Protein AF-A0A6P0I5Q9-F1 (afdb_monomer_lite)

Structure (mmCIF, N/CA/C/O backbone):
data_AF-A0A6P0I5Q9-F1
#
_entry.id   AF-A0A6P0I5Q9-F1
#
loop_
_atom_site.group_PDB
_atom_site.id
_atom_site.type_symbol
_atom_site.label_atom_id
_atom_site.label_alt_id
_atom_site.label_comp_id
_atom_site.label_asym_id
_atom_site.label_entity_id
_atom_site.label_seq_id
_atom_site.pdbx_PDB_ins_code
_atom_site.Cartn_x
_atom_site.Cartn_y
_atom_site.Cartn_z
_atom_site.occupancy
_atom_site.B_iso_or_equiv
_atom_site.auth_seq_id
_atom_site.auth_comp_id
_atom_site.auth_asym_id
_atom_site.auth_atom_id
_atom_site.pdbx_PDB_model_num
ATOM 1 N N . MET A 1 1 ? -20.310 15.444 6.361 1.00 86.88 1 MET A N 1
ATOM 2 C CA . MET A 1 1 ? -19.987 14.069 6.791 1.00 86.88 1 MET A CA 1
ATOM 3 C C . MET A 1 1 ? -21.188 13.482 7.499 1.00 86.88 1 MET A C 1
ATOM 5 O O . MET A 1 1 ? -21.820 14.196 8.273 1.00 86.88 1 MET A O 1
ATOM 9 N N . LYS A 1 2 ? -21.511 12.220 7.222 1.00 91.88 2 LYS A N 1
ATOM 10 C CA . LYS A 1 2 ? -22.647 11.525 7.834 1.00 91.88 2 LYS A CA 1
ATOM 11 C C . LYS A 1 2 ? -22.319 11.069 9.274 1.00 91.88 2 LYS A C 1
ATOM 13 O O . LYS A 1 2 ? -21.162 10.818 9.618 1.00 91.88 2 LYS A O 1
ATOM 18 N N . CYS A 1 3 ? -23.322 11.059 10.147 1.00 93.00 3 CYS A N 1
ATOM 19 C CA . CYS A 1 3 ? -23.204 10.568 11.520 1.00 93.00 3 CYS A CA 1
ATOM 20 C C . CYS A 1 3 ? -23.249 9.038 11.546 1.00 93.00 3 CYS A C 1
ATOM 22 O O . CYS A 1 3 ? -24.114 8.449 10.909 1.00 93.00 3 CYS A O 1
ATOM 24 N N . VAL A 1 4 ? -22.362 8.398 12.312 1.00 92.81 4 VAL A N 1
ATOM 25 C CA . VAL A 1 4 ? -22.334 6.929 12.448 1.00 92.81 4 VAL A CA 1
ATOM 26 C C . VAL A 1 4 ? -23.575 6.370 13.156 1.00 92.81 4 VAL A C 1
ATOM 28 O O . VAL A 1 4 ? -23.942 5.228 12.920 1.00 92.81 4 VAL A O 1
ATOM 31 N N . ARG A 1 5 ? -24.243 7.173 13.998 1.00 91.44 5 ARG A N 1
ATOM 32 C CA . ARG A 1 5 ? -25.379 6.725 14.817 1.00 91.44 5 ARG A CA 1
ATOM 33 C C . ARG A 1 5 ? -26.739 6.912 14.148 1.00 91.44 5 ARG A C 1
ATOM 35 O O . ARG A 1 5 ? -27.563 6.012 14.197 1.00 91.44 5 ARG A O 1
ATOM 42 N N . CYS A 1 6 ? -27.002 8.093 13.588 1.00 92.94 6 CYS A N 1
ATOM 43 C CA . CYS A 1 6 ? -28.311 8.437 13.011 1.00 92.94 6 CYS A CA 1
ATOM 44 C C . CYS A 1 6 ? -28.282 8.634 11.494 1.00 92.94 6 CYS A C 1
ATOM 46 O O . CYS A 1 6 ? -29.253 9.123 10.923 1.00 92.94 6 CYS A O 1
ATOM 48 N N . GLU A 1 7 ? -27.138 8.376 10.860 1.00 92.25 7 GLU A N 1
ATOM 49 C CA . GLU A 1 7 ? -26.927 8.521 9.420 1.00 92.25 7 GLU A CA 1
ATOM 50 C C . GLU A 1 7 ? -27.227 9.905 8.823 1.00 92.25 7 GLU A C 1
ATOM 52 O O . GLU A 1 7 ? -27.192 10.093 7.611 1.00 92.25 7 GLU A O 1
ATOM 57 N N . THR A 1 8 ? -27.463 10.918 9.651 1.00 93.69 8 THR A N 1
ATOM 58 C CA . THR A 1 8 ? -27.734 12.267 9.161 1.00 93.69 8 THR A CA 1
ATOM 59 C C . THR A 1 8 ? -26.461 12.881 8.587 1.00 93.69 8 THR A C 1
ATOM 61 O O . THR A 1 8 ? -25.400 12.825 9.218 1.00 93.69 8 THR A O 1
ATOM 64 N N . ASP A 1 9 ? -26.557 13.513 7.420 1.00 92.56 9 ASP A N 1
ATOM 65 C CA . ASP A 1 9 ? -25.475 14.313 6.855 1.00 92.56 9 ASP A CA 1
ATOM 66 C C . ASP A 1 9 ? -25.331 15.655 7.573 1.00 92.56 9 ASP A C 1
ATOM 68 O O . ASP A 1 9 ? -26.296 16.392 7.781 1.00 92.56 9 ASP A O 1
ATOM 72 N N . ASN A 1 10 ? -24.097 15.963 7.973 1.00 91.00 10 ASN A N 1
ATOM 73 C CA . ASN A 1 10 ? -23.751 17.194 8.672 1.00 91.00 10 ASN A CA 1
ATOM 74 C C . ASN A 1 10 ? -22.689 17.962 7.882 1.00 91.00 10 ASN A C 1
ATOM 76 O O . ASN A 1 10 ? -21.594 17.443 7.621 1.00 91.00 10 ASN A O 1
ATOM 80 N N . ASN A 1 11 ? -22.988 19.205 7.527 1.00 91.25 11 ASN A N 1
ATOM 81 C CA . ASN A 1 11 ? -22.040 20.104 6.875 1.00 91.25 11 ASN A CA 1
ATOM 82 C C . ASN A 1 11 ? -21.045 20.696 7.887 1.00 91.25 11 ASN A C 1
ATOM 84 O O . ASN A 1 11 ? -21.200 20.552 9.097 1.00 91.25 11 ASN A O 1
ATOM 88 N N . LEU A 1 12 ? -19.974 21.344 7.410 1.00 88.62 12 LEU A N 1
ATOM 89 C CA . LEU A 1 12 ? -18.949 21.912 8.298 1.00 88.62 12 LEU A CA 1
ATOM 90 C C . LEU A 1 12 ? -19.545 22.939 9.270 1.00 88.62 12 LEU A C 1
ATOM 92 O O . LEU A 1 12 ? -19.356 22.782 10.470 1.00 88.62 12 LEU A O 1
ATOM 96 N N . LYS A 1 13 ? -20.313 23.905 8.752 1.00 89.50 13 LYS A N 1
ATOM 97 C CA . LYS A 1 13 ? -20.971 24.953 9.544 1.00 89.50 13 LYS A CA 1
ATOM 98 C C . LYS A 1 13 ? -21.843 24.368 10.661 1.00 89.50 13 LYS A C 1
ATOM 100 O O . LYS A 1 13 ? -21.636 24.696 11.820 1.00 89.50 13 LYS A O 1
ATOM 105 N N . GLU A 1 14 ? -22.712 23.417 10.319 1.00 90.56 14 GLU A N 1
ATOM 106 C CA . GLU A 1 14 ? -23.630 22.766 11.268 1.00 90.56 14 GLU A CA 1
ATOM 107 C C . GLU A 1 14 ? -22.884 22.055 12.407 1.00 90.56 14 GLU A C 1
ATOM 109 O O . GLU A 1 14 ? -23.299 22.103 13.560 1.00 90.56 14 GLU A O 1
ATOM 114 N N . ARG A 1 15 ? -21.751 21.410 12.104 1.00 88.12 15 ARG A N 1
ATOM 115 C CA . ARG A 1 15 ? -20.930 20.745 13.127 1.00 88.12 15 ARG A CA 1
ATOM 116 C C . ARG A 1 15 ? -20.199 21.747 14.006 1.00 88.12 15 ARG A C 1
ATOM 118 O O . ARG A 1 15 ? -20.051 21.488 15.192 1.00 88.12 15 ARG A O 1
ATOM 125 N N . THR A 1 16 ? -19.718 22.853 13.442 1.00 87.06 16 THR A N 1
ATOM 126 C CA . THR A 1 16 ? -19.046 23.910 14.208 1.00 87.06 16 THR A CA 1
ATOM 127 C C . THR A 1 16 ? -20.024 24.593 15.161 1.00 87.06 16 THR A C 1
ATOM 129 O O . THR A 1 16 ? -19.694 24.777 16.328 1.00 87.06 16 THR A O 1
ATOM 132 N N . GLU A 1 17 ? -21.242 24.880 14.701 1.00 89.38 17 GLU A N 1
ATOM 133 C CA . GLU A 1 17 ? -22.324 25.439 15.524 1.00 89.38 17 GLU A CA 1
ATOM 134 C C . GLU A 1 17 ? -22.758 24.470 16.634 1.00 89.38 17 GLU A C 1
ATOM 136 O O . GLU A 1 17 ? -22.987 24.889 17.764 1.00 89.38 17 GLU A O 1
ATOM 141 N N . ALA A 1 18 ? -22.780 23.164 16.353 1.00 87.94 18 ALA A N 1
ATOM 142 C CA . ALA A 1 18 ? -23.081 22.120 17.335 1.00 87.94 18 ALA A CA 1
ATOM 143 C C . ALA A 1 18 ? -21.866 21.674 18.183 1.00 87.94 18 ALA A C 1
ATOM 145 O O . ALA A 1 18 ? -21.923 20.632 18.839 1.00 87.94 18 ALA A O 1
ATOM 146 N N . GLY A 1 19 ? -20.740 22.400 18.155 1.00 87.88 19 GLY A N 1
ATOM 147 C CA . GLY A 1 19 ? -19.563 22.093 18.981 1.00 87.88 19 GLY A CA 1
ATOM 148 C C . GLY A 1 19 ? -18.907 20.738 18.679 1.00 87.88 19 GLY A C 1
ATOM 149 O O . GLY A 1 19 ? -18.449 20.045 19.586 1.00 87.88 19 GLY A O 1
ATOM 150 N N . GLY A 1 20 ? -18.892 20.321 17.413 1.00 88.19 20 GLY A N 1
ATOM 151 C CA . GLY A 1 20 ? -18.347 19.034 16.979 1.00 88.19 20 GLY A CA 1
ATOM 152 C C . GLY A 1 20 ? -19.303 17.857 17.181 1.00 88.19 20 GLY A C 1
ATOM 153 O O . GLY A 1 20 ? -18.849 16.719 17.289 1.00 88.19 20 GLY A O 1
ATOM 154 N N . ARG A 1 21 ? -20.615 18.104 17.238 1.00 91.88 21 ARG A N 1
ATOM 155 C CA . ARG A 1 21 ? -21.657 17.079 17.407 1.00 91.88 21 ARG A CA 1
ATOM 156 C C . ARG A 1 21 ? -22.604 17.027 16.212 1.00 91.88 21 ARG A C 1
ATOM 158 O O . ARG A 1 21 ? -22.634 17.927 15.375 1.00 91.88 21 ARG A O 1
ATOM 165 N N . CYS A 1 22 ? -23.357 15.939 16.098 1.00 93.50 22 CYS A N 1
ATOM 166 C CA . CYS A 1 22 ? -24.378 15.799 15.068 1.00 93.50 22 CYS A CA 1
ATOM 167 C C . CYS A 1 22 ? -25.589 16.697 15.359 1.00 93.50 22 CYS A C 1
ATOM 169 O O . CYS A 1 22 ? -26.146 16.638 16.450 1.00 93.50 22 CYS A O 1
ATOM 171 N N . LYS A 1 23 ? -26.071 17.431 14.351 1.00 93.25 23 LYS A N 1
ATOM 172 C CA . LYS A 1 23 ? -27.241 18.318 14.452 1.00 93.25 23 LYS A CA 1
ATOM 173 C C . LYS A 1 23 ? -28.548 17.621 14.848 1.00 93.25 23 LYS A C 1
ATOM 175 O O . LYS A 1 23 ? -29.436 18.267 15.379 1.00 93.25 23 LYS A O 1
ATOM 180 N N . ASN A 1 24 ? -28.673 16.323 14.556 1.00 94.12 24 ASN A N 1
ATOM 181 C CA . ASN A 1 24 ? -29.906 15.564 14.773 1.00 94.12 24 ASN A CA 1
ATOM 182 C C . ASN A 1 24 ? -29.882 14.787 16.099 1.00 94.12 24 ASN A C 1
ATOM 184 O O . ASN A 1 24 ? -30.737 14.977 16.952 1.00 94.12 24 ASN A O 1
ATOM 188 N N . CYS A 1 25 ? -28.874 13.933 16.309 1.00 93.56 25 CYS A N 1
ATOM 189 C CA . CYS A 1 25 ? -28.805 13.073 17.499 1.00 93.56 25 CYS A CA 1
ATOM 190 C C . CYS A 1 25 ? -27.837 13.565 18.589 1.00 93.56 25 CYS A C 1
ATOM 192 O O . CYS A 1 25 ? -27.625 12.863 19.575 1.00 93.56 25 CYS A O 1
ATOM 194 N N . ASN A 1 26 ? -27.198 14.725 18.395 1.00 93.12 26 ASN A N 1
ATOM 195 C CA . ASN A 1 26 ? -26.191 15.301 19.294 1.00 93.12 26 ASN A CA 1
ATOM 196 C C . ASN A 1 26 ? -24.985 14.382 19.604 1.00 93.12 26 ASN A C 1
ATOM 198 O O . ASN A 1 26 ? -24.245 14.605 20.567 1.00 93.12 26 ASN A O 1
ATOM 202 N N . HIS A 1 27 ? -24.775 13.345 18.785 1.00 93.00 27 HIS A N 1
ATOM 203 C CA . HIS A 1 27 ? -23.663 12.400 18.907 1.00 93.00 27 HIS A CA 1
ATOM 204 C C . HIS A 1 27 ? -22.328 13.079 18.564 1.00 93.00 27 HIS A C 1
ATOM 206 O O . HIS A 1 27 ? -22.259 13.739 17.520 1.00 93.00 27 HIS A O 1
ATOM 212 N N . PRO A 1 28 ? -21.281 12.953 19.398 1.00 92.50 28 PRO A N 1
ATOM 213 C CA . PRO A 1 28 ? -20.017 13.638 19.163 1.00 92.50 28 PRO A CA 1
ATOM 214 C C . PRO A 1 28 ? -19.182 13.019 18.030 1.00 92.50 28 PRO A C 1
ATOM 216 O O . PRO A 1 28 ? -19.145 11.808 17.841 1.00 92.50 28 PRO A O 1
ATOM 219 N N . PHE A 1 29 ? -18.505 13.900 17.292 1.00 92.62 29 PHE A N 1
ATOM 220 C CA . PHE A 1 29 ? -17.429 13.665 16.323 1.00 92.62 29 PHE A CA 1
ATOM 221 C C . PHE A 1 29 ? -16.156 13.027 16.915 1.00 92.62 29 PHE A C 1
ATOM 223 O O . PHE A 1 29 ? -15.424 13.749 17.595 1.00 92.62 29 PHE A O 1
ATOM 230 N N . ALA A 1 30 ? -15.796 11.768 16.625 1.00 91.50 30 ALA A N 1
ATOM 231 C CA . ALA A 1 30 ? -14.465 11.251 16.985 1.00 91.50 30 ALA A CA 1
ATOM 232 C C . ALA A 1 30 ? -13.356 11.785 16.054 1.00 91.50 30 ALA A C 1
ATOM 234 O O . ALA A 1 30 ? -12.269 12.133 16.509 1.00 91.50 30 ALA A O 1
ATOM 235 N N . PHE A 1 31 ? -13.628 11.899 14.758 1.00 92.31 31 PHE A N 1
ATOM 236 C CA . PHE A 1 31 ? -12.693 12.282 13.709 1.00 92.31 31 PHE A CA 1
ATOM 237 C C . PHE A 1 31 ? -13.337 13.295 12.757 1.00 92.31 31 PHE A C 1
ATOM 2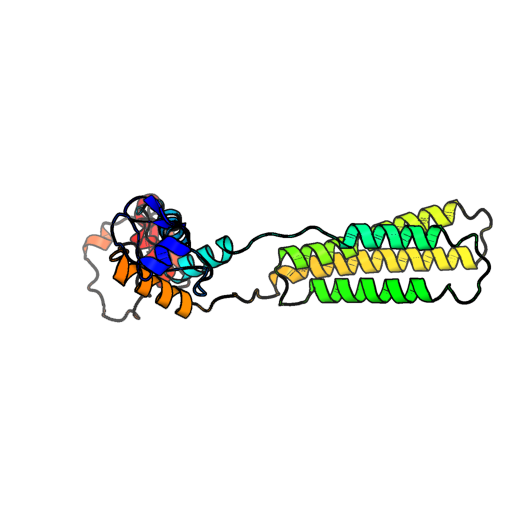39 O O . PHE A 1 31 ? -14.346 13.027 12.100 1.00 92.31 31 PHE A O 1
ATOM 246 N N . ASP A 1 32 ? -12.708 14.464 12.633 1.00 87.44 32 ASP A N 1
ATOM 247 C CA . ASP A 1 32 ? -13.106 15.498 11.677 1.00 87.44 32 ASP A CA 1
ATOM 248 C C . ASP A 1 32 ? -11.915 15.901 10.795 1.00 87.44 32 ASP A C 1
ATOM 250 O O . ASP A 1 32 ? -10.942 16.476 11.300 1.00 87.44 32 ASP A O 1
ATOM 254 N N . PRO A 1 33 ? -11.979 15.649 9.472 1.00 85.31 33 PRO A N 1
ATOM 255 C CA . PRO A 1 33 ? -10.924 16.038 8.550 1.00 85.31 33 PRO A CA 1
ATOM 256 C C . PRO A 1 33 ? -10.601 17.528 8.549 1.00 85.31 33 PRO A C 1
ATOM 258 O O . PRO A 1 33 ? -9.449 17.921 8.386 1.00 85.31 33 PRO A O 1
ATOM 261 N N . LYS A 1 34 ? -11.613 18.375 8.755 1.00 83.25 34 LYS A N 1
ATOM 262 C CA . LYS A 1 34 ? -11.428 19.831 8.769 1.00 83.25 34 LYS A CA 1
ATOM 263 C C . LYS A 1 34 ? -10.827 20.336 10.082 1.00 83.25 34 LYS A C 1
ATOM 265 O O . LYS A 1 34 ? -10.262 21.420 10.086 1.00 83.25 34 LYS A O 1
ATOM 270 N N . ALA A 1 35 ? -10.879 19.532 11.145 1.00 78.31 35 ALA A N 1
ATOM 271 C CA . ALA A 1 35 ? -10.207 19.794 12.417 1.00 78.31 35 ALA A CA 1
ATOM 272 C C . ALA A 1 35 ? -8.820 19.119 12.518 1.00 78.31 35 ALA A C 1
ATOM 274 O O . ALA A 1 35 ? -8.219 19.114 13.588 1.00 78.31 35 ALA A O 1
ATOM 275 N N . GLY A 1 36 ? -8.315 18.521 11.429 1.00 81.62 36 GLY A N 1
ATOM 276 C CA . GLY A 1 36 ? -6.971 17.930 11.364 1.00 81.62 36 GLY A CA 1
ATOM 277 C C . GLY A 1 36 ? -6.908 16.399 11.409 1.00 81.62 36 GLY A C 1
ATOM 278 O O . GLY A 1 36 ? -5.816 15.838 11.352 1.00 81.62 36 GLY A O 1
ATOM 279 N N . SER A 1 37 ? -8.043 15.692 11.472 1.00 86.00 37 SER A N 1
ATOM 280 C CA . SER A 1 37 ? -8.043 14.227 11.300 1.00 86.00 37 SER A CA 1
ATOM 281 C C . SER A 1 37 ? -7.782 13.858 9.831 1.00 86.00 37 SER A C 1
ATOM 283 O O . SER A 1 37 ? -8.035 14.647 8.929 1.00 86.00 37 SER A O 1
ATOM 285 N N . LYS A 1 38 ? -7.287 12.653 9.533 1.00 85.44 3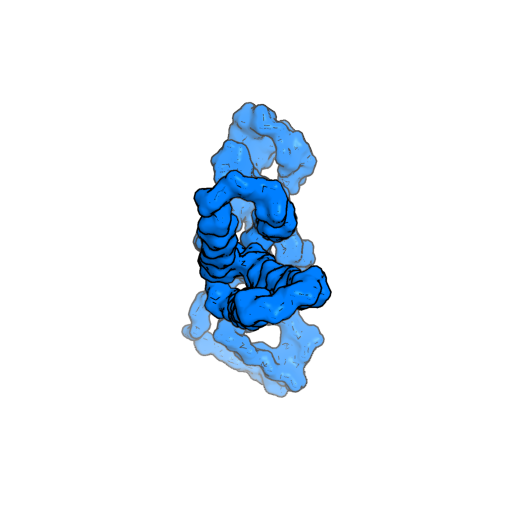8 LYS A N 1
ATOM 286 C CA . LYS A 1 38 ? -7.092 12.235 8.126 1.00 85.44 38 LYS A CA 1
ATOM 287 C C . LYS A 1 38 ? -8.329 11.605 7.480 1.00 85.44 38 LYS A C 1
ATOM 289 O O . LYS A 1 38 ? -8.357 11.423 6.268 1.00 85.44 38 LYS A O 1
ATOM 294 N N . PHE A 1 39 ? -9.336 11.266 8.277 1.00 90.12 39 PHE A N 1
ATOM 295 C CA . PHE A 1 39 ? -10.544 10.564 7.852 1.00 90.12 39 PHE A CA 1
ATOM 296 C C . PHE A 1 39 ? -11.726 10.913 8.765 1.00 90.12 39 PHE A C 1
ATOM 298 O O . PHE A 1 39 ? -11.576 11.682 9.712 1.00 90.12 39 PHE A O 1
ATOM 305 N N . THR A 1 40 ? -12.904 10.380 8.442 1.00 92.25 40 THR A N 1
ATOM 306 C CA . THR A 1 40 ? -14.167 10.592 9.166 1.00 92.25 40 THR A CA 1
ATOM 307 C C . THR A 1 40 ? -14.537 9.386 10.033 1.00 92.25 40 THR A C 1
ATOM 309 O O . THR A 1 40 ? -14.050 8.276 9.807 1.00 92.25 40 THR A O 1
ATOM 312 N N . ASP A 1 41 ? -15.473 9.569 10.966 1.00 92.00 41 ASP A N 1
ATOM 313 C CA . ASP A 1 41 ? -16.033 8.485 11.791 1.00 92.00 41 ASP A CA 1
ATOM 314 C C . ASP A 1 41 ? -16.578 7.323 10.970 1.00 92.00 41 ASP A C 1
ATOM 316 O O . ASP A 1 41 ? -16.303 6.172 11.292 1.00 92.00 41 ASP A O 1
ATOM 320 N N . ILE A 1 42 ? -17.295 7.607 9.880 1.00 92.38 42 ILE A N 1
ATOM 321 C CA . ILE A 1 42 ? -17.834 6.566 8.993 1.00 92.38 42 ILE A CA 1
ATOM 322 C C . ILE A 1 42 ? -16.708 5.745 8.383 1.00 92.38 42 ILE A C 1
ATOM 324 O O . ILE A 1 42 ? -16.796 4.525 8.329 1.00 92.38 42 ILE A O 1
ATOM 328 N N . PHE A 1 43 ? -15.640 6.397 7.919 1.00 93.44 43 PHE A N 1
ATOM 329 C CA . PHE A 1 43 ? -14.508 5.680 7.344 1.00 93.44 43 PHE A CA 1
ATOM 330 C C . PHE A 1 43 ? -13.897 4.715 8.369 1.00 93.44 43 PHE A C 1
ATOM 332 O O . PHE A 1 43 ? -13.589 3.568 8.032 1.00 93.44 43 PHE A O 1
ATOM 339 N N . PHE A 1 44 ? -13.745 5.160 9.618 1.00 94.12 44 PHE A N 1
ATOM 340 C CA . PHE A 1 44 ? -13.190 4.336 10.687 1.00 94.12 44 PHE A CA 1
ATOM 341 C C . PHE A 1 44 ? -14.146 3.207 11.099 1.00 94.12 44 PHE A C 1
ATOM 343 O O . PHE A 1 44 ? -13.723 2.055 11.167 1.00 94.12 44 PHE A O 1
ATOM 350 N N . ASN A 1 45 ? -15.438 3.503 11.263 1.00 94.31 45 ASN A N 1
ATOM 351 C CA . ASN A 1 45 ? -16.476 2.513 11.554 1.00 94.31 45 ASN A CA 1
ATOM 352 C C . ASN A 1 45 ? -16.539 1.430 10.473 1.00 94.31 45 ASN A C 1
ATOM 354 O O . ASN A 1 45 ? -16.428 0.244 10.768 1.00 94.31 45 ASN A O 1
ATOM 358 N N . ASN A 1 46 ? -16.595 1.839 9.205 1.00 93.81 46 ASN A N 1
ATOM 359 C CA . ASN A 1 46 ? -16.583 0.912 8.078 1.00 93.81 46 ASN A CA 1
ATOM 360 C C . ASN A 1 46 ? -15.284 0.108 8.046 1.00 93.81 46 ASN A C 1
ATOM 362 O O . ASN A 1 46 ? -15.276 -1.018 7.565 1.00 93.81 46 ASN A O 1
ATOM 366 N N . SER A 1 47 ? -14.165 0.663 8.520 1.00 94.25 47 SER A N 1
ATOM 367 C CA . SER A 1 47 ? -12.906 -0.080 8.601 1.00 94.25 47 SER A CA 1
ATOM 368 C C . SER A 1 47 ? -12.944 -1.173 9.660 1.00 94.25 47 SER A C 1
ATOM 370 O O . SER A 1 47 ? -12.517 -2.283 9.359 1.00 94.25 47 SER A O 1
ATOM 372 N N . ILE A 1 48 ? -13.515 -0.895 10.835 1.00 94.00 48 ILE A N 1
ATOM 373 C CA . ILE A 1 48 ? -13.747 -1.896 11.886 1.00 94.00 48 ILE A CA 1
ATOM 374 C C . ILE A 1 48 ? -14.723 -2.976 11.402 1.00 94.00 48 ILE A C 1
ATOM 376 O O . ILE A 1 48 ? -14.450 -4.165 11.554 1.00 94.00 48 ILE A O 1
ATOM 380 N N . GLN A 1 49 ? -15.834 -2.586 10.778 1.00 93.50 49 GLN A N 1
ATOM 381 C CA . GLN A 1 49 ? -16.822 -3.540 10.272 1.00 93.50 49 GLN A CA 1
ATOM 382 C C . GLN A 1 49 ? -16.251 -4.416 9.153 1.00 93.50 49 GLN A C 1
ATOM 384 O O . GLN A 1 49 ? -16.456 -5.623 9.158 1.00 93.50 49 GLN A O 1
ATOM 389 N N . THR A 1 50 ? -15.472 -3.840 8.231 1.00 94.00 50 THR A N 1
ATOM 390 C CA . THR A 1 50 ? -14.889 -4.617 7.124 1.00 94.00 50 THR A CA 1
ATOM 391 C C . THR A 1 50 ? -13.837 -5.604 7.627 1.00 94.00 50 THR A C 1
ATOM 393 O O . THR A 1 50 ? -13.839 -6.756 7.211 1.00 94.00 50 THR A O 1
ATOM 396 N N . ILE A 1 51 ? -12.933 -5.183 8.522 1.00 94.00 51 ILE A N 1
ATOM 397 C CA . ILE A 1 51 ? -11.869 -6.075 9.011 1.00 94.00 51 ILE A CA 1
ATOM 398 C C . ILE A 1 51 ? -12.406 -7.196 9.908 1.00 94.00 51 ILE A C 1
ATOM 400 O O . ILE A 1 51 ? -11.818 -8.270 9.958 1.00 94.00 51 ILE A O 1
ATOM 404 N N . SER A 1 52 ? -13.525 -6.956 10.592 1.00 93.44 52 SER A N 1
ATOM 405 C CA . SER A 1 52 ? -14.209 -7.960 11.410 1.00 93.44 52 SER A CA 1
ATOM 406 C C . SER A 1 52 ? -15.238 -8.782 10.638 1.00 93.44 52 SER A C 1
ATOM 408 O O . SER A 1 52 ? -15.929 -9.579 11.262 1.00 93.44 52 SER A O 1
ATOM 410 N N . SER A 1 53 ? -15.381 -8.588 9.320 1.00 90.69 53 SER A N 1
ATOM 411 C CA . SER A 1 53 ? -16.438 -9.221 8.522 1.00 90.69 53 SER A CA 1
ATOM 412 C C . SER A 1 53 ? -17.811 -9.103 9.205 1.00 90.69 53 SER A C 1
ATOM 414 O O . SER A 1 53 ? -18.443 -10.101 9.540 1.00 90.69 53 SER A O 1
ATOM 416 N N . GLU A 1 54 ? -18.226 -7.867 9.489 1.00 89.62 54 GLU A N 1
ATOM 417 C CA . GLU A 1 54 ? -19.490 -7.545 10.172 1.00 89.62 54 GLU A CA 1
ATOM 418 C C . GLU A 1 54 ? -19.587 -8.106 11.603 1.00 89.62 54 GLU A C 1
ATOM 420 O O . GLU A 1 54 ? -20.621 -8.607 12.032 1.00 89.62 54 GLU A O 1
ATOM 425 N N . ASN A 1 55 ? -18.508 -7.972 12.379 1.00 87.31 55 ASN A N 1
ATOM 426 C CA . ASN A 1 55 ? -18.383 -8.469 13.756 1.00 87.31 55 ASN A CA 1
ATOM 427 C C . ASN A 1 55 ? -18.359 -10.002 13.914 1.00 87.31 55 ASN A C 1
ATOM 429 O O . ASN A 1 55 ? -18.528 -10.495 15.031 1.00 87.31 55 ASN A O 1
ATOM 433 N N . THR A 1 56 ? -18.088 -10.760 12.856 1.00 88.81 56 THR A N 1
ATOM 434 C CA . THR A 1 56 ? -17.941 -12.225 12.942 1.00 88.81 56 THR A CA 1
ATOM 435 C C . THR A 1 56 ? -16.518 -12.655 13.295 1.00 88.81 56 THR A C 1
ATOM 437 O O . THR A 1 56 ? -16.330 -13.605 14.048 1.00 88.81 56 THR A O 1
ATOM 440 N N . LEU A 1 57 ? -15.515 -11.923 12.805 1.00 92.62 57 LEU A N 1
ATOM 441 C CA . LEU A 1 57 ? -14.104 -12.245 12.980 1.00 92.62 57 LEU A CA 1
ATOM 442 C C . LEU A 1 57 ? -13.431 -11.334 14.006 1.00 92.62 57 LEU A C 1
ATOM 444 O O . LEU A 1 57 ? -13.683 -10.124 14.080 1.00 92.62 57 LEU A O 1
ATOM 448 N N . PHE A 1 58 ? -12.520 -11.929 14.767 1.00 93.31 58 PHE A N 1
ATOM 449 C CA . PHE A 1 58 ? -11.588 -11.241 15.646 1.00 93.31 58 PHE A CA 1
ATOM 450 C C . PHE A 1 58 ? -10.358 -10.790 14.869 1.00 93.31 58 PHE A C 1
ATOM 452 O O . PHE A 1 58 ? -9.874 -11.503 13.998 1.00 93.31 58 PHE A O 1
ATOM 459 N N . PHE A 1 59 ? -9.798 -9.635 15.219 1.00 93.31 59 PHE A N 1
ATOM 460 C CA . PHE A 1 59 ? -8.612 -9.084 14.567 1.00 93.31 59 PHE A CA 1
ATOM 461 C C . PHE A 1 59 ? -7.668 -8.425 15.573 1.00 93.31 59 PHE A C 1
ATOM 463 O O . PHE A 1 59 ? -8.054 -8.001 16.662 1.00 93.31 59 PHE A O 1
ATOM 470 N N . THR A 1 60 ? -6.397 -8.318 15.207 1.00 91.25 60 THR A N 1
ATOM 471 C CA . THR A 1 60 ? -5.363 -7.682 16.031 1.00 91.25 60 THR A CA 1
ATOM 472 C C . THR A 1 60 ? -5.240 -6.181 15.726 1.00 91.25 60 THR A C 1
ATOM 474 O O . THR A 1 60 ? -5.498 -5.744 14.598 1.00 91.25 60 THR A O 1
ATOM 477 N N . PRO A 1 61 ? -4.741 -5.359 16.670 1.00 89.50 61 PRO A N 1
ATOM 478 C CA . PRO A 1 61 ? -4.453 -3.945 16.418 1.00 89.50 61 PRO A CA 1
ATOM 479 C C . PRO A 1 61 ? -3.473 -3.722 15.255 1.00 89.50 61 PRO A C 1
ATOM 481 O O . PRO A 1 61 ? -3.585 -2.732 14.534 1.00 89.50 61 PRO A O 1
ATOM 484 N N . LYS A 1 62 ? -2.531 -4.655 15.042 1.00 89.25 62 LYS A N 1
ATOM 485 C CA . LYS A 1 62 ? -1.584 -4.621 13.915 1.00 89.25 62 LYS A CA 1
ATOM 486 C C . LYS A 1 62 ? -2.295 -4.795 12.570 1.00 89.25 62 LYS A C 1
ATOM 488 O O . LYS A 1 62 ? -1.994 -4.067 11.628 1.00 89.25 62 LYS A O 1
ATOM 493 N N . GLN A 1 63 ? -3.258 -5.715 12.484 1.00 91.81 63 GLN A N 1
ATOM 494 C CA . GLN A 1 63 ? -4.065 -5.898 11.274 1.00 91.81 63 GLN A CA 1
ATOM 495 C C . GLN A 1 63 ? -4.925 -4.658 10.991 1.00 91.81 63 GLN A C 1
ATOM 497 O O . GLN A 1 63 ? -4.965 -4.206 9.848 1.00 91.81 63 GLN A O 1
ATOM 502 N N . LEU A 1 64 ? -5.537 -4.053 12.020 1.00 92.69 64 LEU A N 1
ATOM 503 C CA . LEU A 1 64 ? -6.291 -2.800 11.867 1.00 92.69 64 LEU A CA 1
ATOM 504 C C . LEU A 1 64 ? -5.405 -1.663 11.346 1.00 92.69 64 LEU A C 1
ATOM 506 O O . LEU A 1 64 ? -5.805 -0.937 10.436 1.00 92.69 64 LEU A O 1
ATOM 510 N N . TRP A 1 65 ? -4.194 -1.532 11.892 1.00 91.25 65 TRP A N 1
ATOM 511 C CA . TRP A 1 65 ? -3.216 -0.546 11.441 1.00 91.25 65 TRP A CA 1
ATOM 512 C C . TRP A 1 65 ? -2.878 -0.711 9.959 1.00 91.25 65 TRP A C 1
ATOM 514 O O . TRP A 1 65 ? -3.053 0.233 9.184 1.00 91.25 65 TRP A O 1
ATOM 524 N N . TYR A 1 66 ? -2.472 -1.918 9.558 1.00 90.31 66 TYR A N 1
ATOM 525 C CA . TYR A 1 66 ? -2.161 -2.230 8.164 1.00 90.31 66 TYR A CA 1
ATOM 526 C C . TYR A 1 66 ? -3.350 -1.936 7.237 1.00 90.31 66 TYR A C 1
ATOM 528 O O . TYR A 1 66 ? -3.196 -1.344 6.166 1.00 90.31 66 TYR A O 1
ATOM 536 N N . PHE A 1 67 ? -4.555 -2.320 7.661 1.00 91.81 67 PHE A N 1
ATOM 537 C CA . PHE A 1 67 ? -5.772 -2.164 6.875 1.00 91.81 67 PHE A CA 1
ATOM 538 C C . PHE A 1 67 ? -6.149 -0.695 6.648 1.00 91.81 67 PHE A C 1
ATOM 540 O O . PHE A 1 67 ? -6.403 -0.293 5.510 1.00 91.81 67 PHE A O 1
ATOM 547 N N . ILE A 1 68 ? -6.144 0.126 7.705 1.00 91.31 68 ILE A N 1
ATOM 548 C CA . ILE A 1 68 ? -6.432 1.565 7.609 1.00 91.31 68 ILE A CA 1
ATOM 549 C C . ILE A 1 68 ? -5.417 2.251 6.699 1.00 91.31 68 ILE A C 1
ATOM 551 O O . ILE A 1 68 ? -5.798 3.034 5.827 1.00 91.31 68 ILE A O 1
ATOM 555 N N . GLU A 1 69 ? -4.134 1.939 6.863 1.00 88.94 69 GLU A N 1
ATOM 556 C CA . GLU A 1 69 ? -3.086 2.564 6.067 1.00 88.94 69 GLU A CA 1
ATOM 557 C C . GLU A 1 69 ? -3.224 2.247 4.574 1.00 88.94 69 GLU A C 1
ATOM 559 O O . GLU A 1 69 ? -3.120 3.142 3.732 1.00 88.94 69 GLU A O 1
ATOM 564 N N . LYS A 1 70 ? -3.559 0.994 4.248 1.00 86.00 70 LYS A N 1
ATOM 565 C CA . LYS A 1 70 ? -3.848 0.571 2.877 1.00 86.00 70 LYS A CA 1
ATOM 566 C C . LYS A 1 70 ? -5.076 1.279 2.294 1.00 86.00 70 LYS A C 1
ATOM 568 O O . LYS A 1 70 ? -5.071 1.616 1.114 1.00 86.00 70 LYS A O 1
ATOM 573 N N . ARG A 1 71 ? -6.122 1.527 3.092 1.00 86.94 71 ARG A N 1
ATOM 574 C CA . ARG A 1 71 ? -7.345 2.220 2.635 1.00 86.94 71 ARG A CA 1
ATOM 575 C C . ARG A 1 71 ? -7.169 3.722 2.433 1.00 86.94 71 ARG A C 1
ATOM 577 O O . ARG A 1 71 ? -7.839 4.287 1.576 1.00 86.94 71 ARG A O 1
ATOM 584 N N . LEU A 1 72 ? -6.297 4.370 3.204 1.00 86.31 72 LEU A N 1
ATOM 585 C CA . LEU A 1 72 ? -6.002 5.804 3.058 1.00 86.31 72 LEU A CA 1
ATOM 586 C C . LEU A 1 72 ? -5.097 6.112 1.856 1.00 86.31 72 LEU A C 1
ATOM 588 O O . LEU A 1 72 ? -4.856 7.274 1.526 1.00 86.31 72 LEU A O 1
ATOM 592 N N . GLU A 1 73 ? -4.591 5.086 1.176 1.00 75.94 73 GLU A N 1
ATOM 593 C CA . GLU A 1 73 ? -3.794 5.240 -0.029 1.00 75.94 73 GLU A CA 1
ATOM 594 C C . GLU A 1 73 ? -4.663 5.605 -1.245 1.00 75.94 73 GLU A C 1
ATOM 596 O O . GLU A 1 73 ? -5.163 4.744 -1.965 1.00 75.94 73 GLU A O 1
ATOM 601 N N . ILE A 1 74 ? -4.785 6.904 -1.528 1.00 59.75 74 ILE A N 1
ATOM 602 C CA . ILE A 1 74 ? -5.307 7.395 -2.810 1.00 59.75 74 ILE A CA 1
ATOM 603 C C . ILE A 1 74 ? -4.256 7.121 -3.900 1.00 59.75 74 ILE A C 1
ATOM 605 O O . ILE A 1 74 ? -3.156 7.684 -3.886 1.00 59.75 74 ILE A O 1
ATOM 609 N N . GLN A 1 75 ? -4.578 6.245 -4.856 1.00 55.06 75 GLN A N 1
ATOM 610 C CA . GLN A 1 75 ? -3.701 5.921 -5.985 1.00 55.06 75 GLN A CA 1
ATOM 611 C C . GLN A 1 75 ? -3.798 6.981 -7.091 1.00 55.06 75 GLN A C 1
ATOM 613 O O . GLN A 1 75 ? -4.439 6.760 -8.111 1.00 55.06 75 GLN A O 1
ATOM 618 N N . ASN A 1 76 ? -3.092 8.102 -6.943 1.00 48.69 76 ASN A N 1
ATOM 619 C CA . ASN A 1 76 ? -2.815 8.980 -8.083 1.00 48.69 76 ASN A CA 1
ATOM 620 C C . ASN A 1 76 ? -1.497 8.559 -8.735 1.00 48.69 76 ASN A C 1
ATOM 622 O O . ASN A 1 76 ? -0.404 8.886 -8.254 1.00 48.69 76 ASN A O 1
ATOM 626 N N . ILE A 1 77 ? -1.602 7.783 -9.815 1.00 49.81 77 ILE A N 1
ATOM 627 C CA . ILE A 1 77 ? -0.462 7.417 -10.655 1.00 49.81 77 ILE A CA 1
ATOM 628 C C . ILE A 1 77 ? -0.867 7.544 -12.124 1.00 49.81 77 ILE A C 1
ATOM 630 O O . ILE A 1 77 ? -1.257 6.568 -12.757 1.00 49.81 77 ILE A O 1
ATOM 634 N N . THR A 1 78 ? -0.721 8.744 -12.678 1.00 49.56 78 THR A N 1
ATOM 635 C CA . THR A 1 78 ? -0.485 8.913 -14.114 1.00 49.56 78 THR A CA 1
ATOM 636 C C . THR A 1 78 ? 1.028 8.876 -14.360 1.00 49.56 78 THR A C 1
ATOM 638 O O . THR A 1 78 ? 1.784 9.572 -13.674 1.00 49.56 78 THR A O 1
ATOM 641 N N . PRO A 1 79 ? 1.529 8.052 -15.297 1.00 55.28 79 PRO A N 1
ATOM 642 C CA . PRO A 1 79 ? 2.946 8.002 -15.614 1.00 55.28 79 PRO A CA 1
ATOM 643 C C . PRO A 1 79 ? 3.284 9.161 -16.561 1.00 55.28 79 P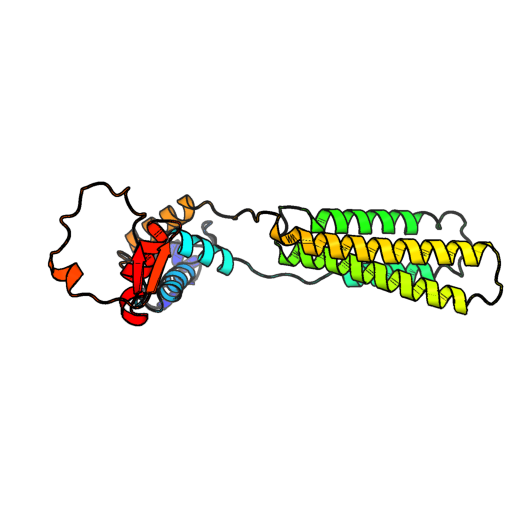RO A C 1
ATOM 645 O O . PRO A 1 79 ? 3.399 8.979 -17.769 1.00 55.28 79 PRO A O 1
ATOM 648 N N . PHE A 1 80 ? 3.479 10.360 -16.004 1.00 55.25 80 PHE A N 1
ATOM 649 C CA . PHE A 1 80 ? 3.984 11.540 -16.731 1.00 55.25 80 PHE A CA 1
ATOM 650 C C . PHE A 1 80 ? 5.336 11.268 -17.438 1.00 55.25 80 PHE A C 1
ATOM 652 O O . PHE A 1 80 ? 5.705 11.930 -18.403 1.00 55.25 80 PHE A O 1
ATOM 659 N N . VAL A 1 81 ? 6.042 10.222 -16.998 1.00 57.81 81 VAL A N 1
ATOM 660 C CA . VAL A 1 81 ? 7.327 9.753 -17.533 1.00 57.81 81 VAL A CA 1
ATOM 661 C C . VAL A 1 81 ? 7.233 9.258 -18.983 1.00 57.81 81 VAL A C 1
ATOM 663 O O . VAL A 1 81 ? 8.169 9.476 -19.747 1.00 57.81 81 VAL A O 1
ATOM 666 N N . ASN A 1 82 ? 6.117 8.644 -19.401 1.00 58.00 82 ASN A N 1
ATOM 667 C CA . ASN A 1 82 ? 6.005 8.110 -20.766 1.00 58.00 82 ASN A CA 1
ATOM 668 C C . ASN A 1 82 ? 5.852 9.226 -21.809 1.00 58.00 82 ASN A C 1
ATOM 670 O O . ASN A 1 82 ? 6.442 9.139 -22.882 1.00 58.00 82 ASN A O 1
ATOM 674 N N . VAL A 1 83 ? 5.130 10.297 -21.466 1.00 59.56 83 VAL A N 1
ATOM 675 C CA . VAL A 1 83 ? 4.955 11.468 -22.340 1.00 59.56 83 VAL A CA 1
ATOM 676 C C . VAL A 1 83 ? 6.289 12.198 -22.524 1.00 59.56 83 VAL A C 1
ATOM 678 O O . VAL A 1 83 ? 6.664 12.512 -23.653 1.00 59.56 83 VAL A O 1
ATOM 681 N N . PHE A 1 84 ? 7.054 12.378 -21.443 1.00 60.50 84 PHE A N 1
ATOM 682 C CA . PHE A 1 84 ? 8.345 13.071 -21.488 1.00 60.50 84 PHE A CA 1
ATOM 683 C C . PHE A 1 84 ? 9.440 12.267 -22.211 1.00 60.50 84 PHE A C 1
ATOM 685 O O . PHE A 1 84 ? 10.247 12.829 -22.946 1.00 60.50 84 PHE A O 1
ATOM 692 N N . ALA A 1 85 ? 9.454 10.938 -22.058 1.00 59.66 85 ALA A N 1
ATOM 693 C CA . ALA A 1 85 ? 10.380 10.077 -22.794 1.00 59.66 85 ALA A CA 1
ATOM 694 C C . ALA A 1 85 ? 10.078 10.067 -24.304 1.00 59.66 85 ALA A C 1
ATOM 696 O O . ALA A 1 85 ? 11.003 10.097 -25.116 1.00 59.66 85 ALA A O 1
ATOM 697 N N . SER A 1 86 ? 8.794 10.078 -24.690 1.00 59.41 86 SER A N 1
ATOM 698 C CA . SER A 1 86 ? 8.399 10.137 -26.102 1.00 59.41 86 SER A CA 1
ATOM 699 C C . SER A 1 86 ? 8.728 11.478 -26.762 1.00 59.41 86 SER A C 1
ATOM 701 O O . SER A 1 86 ? 9.252 11.485 -27.874 1.00 59.41 86 SER A O 1
ATOM 703 N N . SER A 1 87 ? 8.508 12.607 -26.077 1.00 60.38 87 SER A N 1
ATOM 704 C CA . SER A 1 87 ? 8.844 13.932 -26.616 1.00 60.38 87 SER A CA 1
ATOM 705 C C . SER A 1 87 ? 10.354 14.132 -26.758 1.00 60.38 87 SER A C 1
ATOM 707 O O . SER A 1 87 ? 10.807 14.739 -27.725 1.00 60.38 87 SER A O 1
ATOM 709 N N . PHE A 1 88 ? 11.143 13.560 -25.846 1.00 64.25 88 PHE A N 1
ATOM 710 C CA . PHE A 1 88 ? 12.600 13.597 -25.901 1.00 64.25 88 PHE A CA 1
ATOM 711 C C . PHE A 1 88 ? 13.177 12.802 -27.092 1.00 64.25 88 PHE A C 1
ATOM 713 O O . PHE A 1 88 ? 14.060 13.293 -27.795 1.00 64.25 88 PHE A O 1
ATOM 720 N N . LEU A 1 89 ? 12.642 11.609 -27.381 1.00 63.19 89 LEU A N 1
ATOM 721 C CA . LEU A 1 89 ? 13.048 10.817 -28.554 1.00 63.19 89 LEU A CA 1
ATOM 722 C C . LEU A 1 89 ? 12.661 11.495 -29.879 1.00 63.19 89 LEU A C 1
ATOM 724 O O . LEU A 1 89 ? 13.444 11.483 -30.829 1.00 63.19 89 LEU A O 1
ATOM 728 N N . LEU A 1 90 ? 11.493 12.145 -29.924 1.00 61.53 90 LEU A N 1
ATOM 729 C CA . LEU A 1 90 ? 11.062 12.969 -31.059 1.00 61.53 90 LEU A CA 1
ATOM 730 C C . LEU A 1 90 ? 11.976 14.186 -31.277 1.00 61.53 90 LEU A C 1
ATOM 732 O O . LEU A 1 90 ? 12.280 14.514 -32.422 1.00 61.53 90 LEU A O 1
ATOM 736 N N . ALA A 1 91 ? 12.470 14.818 -30.208 1.00 59.94 91 ALA A N 1
ATOM 737 C CA . ALA A 1 91 ? 13.406 15.937 -30.306 1.00 59.94 91 ALA A CA 1
ATOM 738 C C . ALA A 1 91 ? 14.779 15.516 -30.865 1.00 59.94 91 ALA A C 1
ATOM 740 O O . ALA A 1 91 ? 15.363 16.252 -31.657 1.00 59.94 91 ALA A O 1
ATOM 741 N N . ILE A 1 92 ? 15.284 14.325 -30.521 1.00 59.88 92 ILE A N 1
ATOM 742 C CA . ILE A 1 92 ? 16.523 13.787 -31.114 1.00 59.88 92 ILE A CA 1
ATOM 743 C C . ILE A 1 92 ? 16.317 13.452 -32.598 1.00 59.88 92 ILE A C 1
ATOM 745 O O . ILE A 1 92 ? 17.164 13.789 -33.422 1.00 59.88 92 ILE A O 1
ATOM 749 N N . ALA A 1 93 ? 15.181 12.845 -32.956 1.00 58.69 93 ALA A N 1
ATOM 750 C CA . ALA A 1 93 ? 14.866 12.514 -34.346 1.00 58.69 93 ALA A CA 1
ATOM 751 C C . ALA A 1 93 ? 14.637 13.760 -35.230 1.00 58.69 93 ALA A C 1
ATOM 753 O O . ALA A 1 93 ? 14.945 13.731 -36.421 1.00 58.69 93 ALA A O 1
ATOM 754 N N . GLY A 1 94 ? 14.112 14.851 -34.658 1.00 56.59 94 GLY A N 1
ATOM 755 C CA . GLY A 1 94 ? 13.796 16.097 -35.367 1.00 56.59 94 GLY A CA 1
ATOM 756 C C . GLY A 1 94 ? 14.982 17.037 -35.616 1.00 56.59 94 GLY A C 1
ATOM 757 O O . GLY A 1 94 ? 14.903 17.884 -36.502 1.00 56.59 94 GLY A O 1
ATOM 758 N N . ASN A 1 95 ? 16.102 16.886 -34.900 1.00 55.75 95 ASN A N 1
ATOM 759 C CA . ASN A 1 95 ? 17.273 17.773 -35.024 1.00 55.75 95 ASN A CA 1
ATOM 760 C C . ASN A 1 95 ? 18.207 17.446 -36.208 1.00 55.75 95 ASN A C 1
ATOM 762 O O . ASN A 1 95 ? 19.316 17.961 -36.287 1.00 55.75 95 ASN A O 1
ATOM 766 N N . ILE A 1 96 ? 17.754 16.646 -37.176 1.00 54.09 96 ILE A N 1
ATOM 767 C CA . ILE A 1 96 ? 18.513 16.347 -38.402 1.00 54.09 96 ILE A CA 1
ATOM 768 C C . ILE A 1 96 ? 18.555 17.566 -39.366 1.00 54.09 96 ILE A C 1
ATOM 770 O O . ILE A 1 96 ? 19.286 17.538 -40.350 1.00 54.09 96 ILE A O 1
ATOM 774 N N . GLY A 1 97 ? 17.829 18.663 -39.084 1.00 51.06 97 GLY A N 1
ATOM 775 C CA . GLY A 1 97 ? 17.641 19.775 -40.034 1.00 51.06 97 GLY A CA 1
ATOM 776 C C . GLY A 1 97 ? 18.064 21.199 -39.630 1.00 51.06 97 GLY A C 1
ATOM 777 O O . GLY A 1 97 ? 17.923 22.081 -40.471 1.00 51.06 97 GLY A O 1
ATOM 778 N N . ALA A 1 98 ? 18.550 21.485 -38.412 1.00 47.75 98 ALA A N 1
ATOM 779 C CA . ALA A 1 98 ? 18.803 22.873 -37.980 1.00 47.75 98 ALA A CA 1
ATOM 780 C C . ALA A 1 98 ? 20.266 23.137 -37.574 1.00 47.75 98 ALA A C 1
ATOM 782 O O . ALA A 1 98 ? 20.792 22.570 -36.620 1.00 47.75 98 ALA A O 1
ATOM 783 N N . ALA A 1 99 ? 20.904 24.038 -38.320 1.00 49.09 99 ALA A N 1
ATOM 784 C CA . ALA A 1 99 ? 22.311 24.421 -38.262 1.00 49.09 99 ALA A CA 1
ATOM 785 C C . ALA A 1 99 ? 22.690 25.286 -37.039 1.00 49.09 99 ALA A C 1
ATOM 787 O O . ALA A 1 99 ? 22.998 26.466 -37.185 1.00 49.09 99 ALA A O 1
ATOM 788 N N . MET A 1 100 ? 22.703 24.719 -35.829 1.00 51.81 100 MET A N 1
ATOM 789 C CA . MET A 1 100 ? 23.371 25.357 -34.684 1.00 51.81 100 MET A CA 1
ATOM 790 C C . MET A 1 100 ? 24.208 24.359 -33.879 1.00 51.81 100 MET A C 1
ATOM 792 O O . MET A 1 100 ? 23.697 23.534 -33.122 1.00 51.81 100 MET A O 1
ATOM 796 N N . GLU A 1 101 ? 25.527 24.490 -34.014 1.00 53.75 101 GLU A N 1
ATOM 797 C CA . GLU A 1 101 ? 26.568 23.592 -33.493 1.00 53.75 101 GLU A CA 1
ATOM 798 C C . GLU A 1 101 ? 26.625 23.492 -31.952 1.00 53.75 101 GLU A C 1
ATOM 800 O O . GLU A 1 101 ? 27.278 22.603 -31.413 1.00 53.75 101 GLU A O 1
ATOM 805 N N . PHE A 1 102 ? 25.878 24.326 -31.2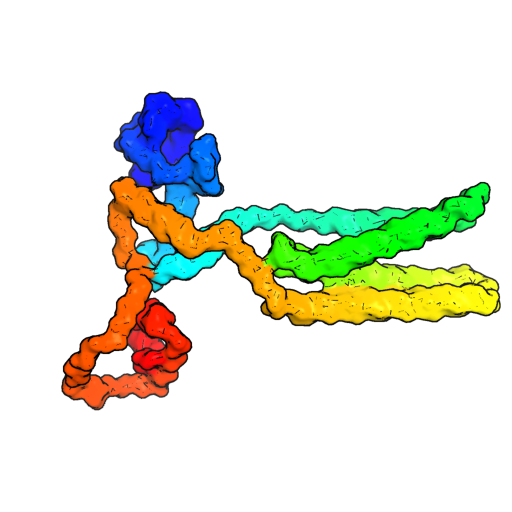20 1.00 51.84 102 PHE A N 1
ATOM 806 C CA . PHE A 1 102 ? 25.873 24.351 -29.750 1.00 51.84 102 PHE A CA 1
ATOM 807 C C . PHE A 1 102 ? 24.726 23.572 -29.075 1.00 51.84 102 PHE A C 1
ATOM 809 O O . PHE A 1 102 ? 24.741 23.407 -27.855 1.00 51.84 102 PHE A O 1
ATOM 816 N N . TYR A 1 103 ? 23.755 23.032 -29.824 1.00 57.16 103 TYR A N 1
ATOM 817 C CA . TYR A 1 103 ? 22.583 22.353 -29.237 1.00 57.16 103 TYR A CA 1
ATOM 818 C C . TYR A 1 103 ? 22.709 20.827 -29.105 1.00 57.16 103 TYR A C 1
ATOM 820 O O . TYR A 1 103 ? 21.840 20.204 -28.498 1.00 57.16 103 TYR A O 1
ATOM 828 N N . PHE A 1 104 ? 23.792 20.207 -29.588 1.00 58.19 104 PHE A N 1
ATOM 829 C CA . PHE A 1 104 ? 23.954 18.743 -29.566 1.00 58.19 104 PHE A CA 1
ATOM 830 C C . PHE A 1 104 ? 24.169 18.141 -28.166 1.00 58.19 104 PHE A C 1
ATOM 832 O O . PHE A 1 104 ? 23.760 17.007 -27.918 1.00 58.19 104 PHE A O 1
ATOM 839 N N . LEU A 1 105 ? 24.773 18.880 -27.228 1.00 63.88 105 LEU A N 1
ATOM 840 C CA . LEU A 1 105 ? 25.042 18.370 -25.872 1.00 63.88 105 LEU A CA 1
ATOM 841 C C . LEU A 1 105 ? 23.828 18.466 -24.938 1.00 63.88 105 LEU A C 1
ATOM 843 O O . LEU A 1 105 ? 23.660 17.625 -24.055 1.00 63.88 105 LEU A O 1
ATOM 847 N N . SER A 1 106 ? 22.960 19.458 -25.151 1.00 69.69 106 SER A N 1
ATOM 848 C CA . SER A 1 106 ? 21.744 19.674 -24.356 1.00 69.69 106 SER A CA 1
ATOM 849 C C . SER A 1 106 ? 20.845 18.428 -24.238 1.00 69.69 106 SER A C 1
ATOM 851 O O . SER A 1 106 ? 20.502 18.062 -23.107 1.00 69.69 106 SER A O 1
ATOM 853 N N . PRO A 1 107 ? 20.504 17.705 -25.328 1.00 71.69 107 PRO A N 1
ATOM 854 C CA . PRO A 1 107 ? 19.684 16.507 -25.218 1.00 71.69 107 PRO A CA 1
ATOM 855 C C . PRO A 1 107 ? 20.399 15.403 -24.434 1.00 71.69 107 PRO A C 1
ATOM 857 O O . PRO A 1 107 ? 19.791 14.792 -23.561 1.00 71.69 107 PRO A O 1
ATOM 860 N N . ILE A 1 108 ? 21.698 15.185 -24.657 1.00 76.31 108 ILE A N 1
ATOM 861 C CA . ILE A 1 108 ? 22.462 14.147 -23.945 1.00 76.31 108 ILE A CA 1
ATOM 862 C C . ILE A 1 108 ? 22.421 14.395 -22.431 1.00 76.31 108 ILE A C 1
ATOM 864 O O . ILE A 1 108 ? 22.130 13.480 -21.660 1.00 76.31 108 ILE A O 1
ATOM 868 N N . ILE A 1 109 ? 22.638 15.641 -22.003 1.00 77.19 109 ILE A N 1
ATOM 869 C CA . ILE A 1 109 ? 22.571 16.025 -20.588 1.00 77.19 109 ILE A CA 1
ATOM 870 C C . ILE A 1 109 ? 21.158 15.794 -20.031 1.00 77.19 109 ILE A C 1
ATOM 872 O O . ILE A 1 109 ? 21.009 15.177 -18.975 1.00 77.19 109 ILE A O 1
ATOM 876 N N . GLY A 1 110 ? 20.114 16.217 -20.752 1.00 76.56 110 GLY A N 1
ATOM 877 C CA . GLY A 1 110 ? 18.722 15.984 -20.352 1.00 76.56 110 GLY A CA 1
ATOM 878 C C . GLY A 1 110 ? 18.384 14.498 -20.198 1.00 76.56 110 GLY A C 1
ATOM 879 O O . GLY A 1 110 ? 17.709 14.105 -19.244 1.00 76.56 110 GLY A O 1
ATOM 880 N N . PHE A 1 111 ? 18.918 13.654 -21.081 1.00 80.94 111 PHE A N 1
ATOM 881 C CA . PHE A 1 111 ? 18.738 12.208 -21.028 1.00 80.94 111 PHE A CA 1
ATOM 882 C C . PHE A 1 111 ? 19.399 11.575 -19.801 1.00 80.94 111 PHE A C 1
ATOM 884 O O . PHE A 1 111 ? 18.789 10.752 -19.115 1.00 80.94 111 PHE A O 1
ATOM 891 N N . LEU A 1 112 ? 20.631 11.987 -19.489 1.00 85.31 112 LEU A N 1
ATOM 892 C CA . LEU A 1 112 ? 21.357 11.515 -18.310 1.00 85.31 112 LEU A CA 1
ATOM 893 C C . LEU A 1 112 ? 20.654 11.930 -17.014 1.00 85.31 112 LEU A C 1
ATOM 895 O O . LEU A 1 112 ? 20.551 11.116 -16.092 1.00 85.31 112 LEU A O 1
ATOM 899 N N . ILE A 1 113 ? 20.118 13.153 -16.952 1.00 83.88 113 ILE A N 1
ATOM 900 C CA . ILE A 1 113 ? 19.314 13.626 -15.816 1.00 83.88 113 ILE A CA 1
ATOM 901 C C . ILE A 1 113 ? 18.047 12.778 -15.674 1.00 83.88 113 ILE A C 1
ATOM 903 O O . ILE A 1 113 ? 17.742 12.322 -14.571 1.00 83.88 113 ILE A O 1
ATOM 907 N N . LEU A 1 114 ? 17.339 12.508 -16.776 1.00 84.94 114 LEU A N 1
ATOM 908 C CA . LEU A 1 114 ? 16.139 11.674 -16.766 1.00 84.94 114 LEU A CA 1
ATOM 909 C C . LEU A 1 114 ? 16.445 10.258 -16.266 1.00 84.94 114 LEU A C 1
ATOM 911 O O . LEU A 1 114 ? 15.785 9.792 -15.341 1.00 84.94 114 LEU A O 1
ATOM 915 N N . ILE A 1 115 ? 17.456 9.581 -16.820 1.00 87.56 115 ILE A N 1
ATOM 916 C CA . ILE A 1 115 ? 17.843 8.233 -16.373 1.00 87.56 115 ILE A CA 1
ATOM 917 C C . ILE A 1 115 ? 18.224 8.250 -14.893 1.00 87.56 115 ILE A C 1
ATOM 919 O O . ILE A 1 115 ? 17.750 7.405 -14.133 1.00 87.56 115 ILE A O 1
ATOM 923 N N . SER A 1 116 ? 19.030 9.223 -14.465 1.00 87.56 116 SER A N 1
ATOM 924 C CA . SER A 1 116 ? 19.454 9.352 -13.067 1.00 87.56 116 SER A CA 1
ATOM 925 C C . SER A 1 116 ? 18.257 9.537 -12.135 1.00 87.56 116 SER A C 1
ATOM 927 O O . SER A 1 116 ? 18.167 8.873 -11.102 1.00 87.56 116 SER A O 1
ATOM 929 N N . PHE A 1 117 ? 17.288 10.366 -12.531 1.00 88.00 117 PHE A N 1
ATOM 930 C CA . PHE A 1 117 ? 16.038 10.556 -11.804 1.00 88.00 117 PHE A CA 1
ATOM 931 C C . PHE A 1 117 ? 15.210 9.268 -11.728 1.00 88.00 117 PHE A C 1
ATOM 933 O O . PHE A 1 117 ? 14.698 8.939 -10.659 1.00 88.00 117 PHE A O 1
ATOM 940 N N . LEU A 1 118 ? 15.099 8.505 -12.820 1.00 88.25 118 LEU A N 1
ATOM 941 C CA . LEU A 1 118 ? 14.366 7.235 -12.826 1.00 88.25 118 LEU A CA 1
ATOM 942 C C . LEU A 1 118 ? 15.051 6.176 -11.957 1.00 88.25 118 LEU A C 1
ATOM 944 O O . LEU A 1 118 ? 14.376 5.460 -11.216 1.00 88.25 118 LEU A O 1
ATOM 948 N N . ILE A 1 119 ? 16.384 6.097 -11.998 1.00 89.25 119 ILE A N 1
ATOM 949 C CA . ILE A 1 119 ? 17.163 5.189 -11.151 1.00 89.25 119 ILE A CA 1
ATOM 950 C C . ILE A 1 119 ? 16.958 5.559 -9.684 1.00 89.25 119 ILE A C 1
ATOM 952 O O . ILE A 1 119 ? 16.602 4.693 -8.883 1.00 89.25 119 ILE A O 1
ATOM 956 N N . TRP A 1 120 ? 17.103 6.837 -9.338 1.00 90.00 120 TRP A N 1
ATOM 957 C CA . TRP A 1 120 ? 16.851 7.327 -7.987 1.00 90.00 120 TRP A CA 1
ATOM 958 C C . TRP A 1 120 ? 15.408 7.044 -7.545 1.00 90.00 120 TRP A C 1
ATOM 960 O O . TRP A 1 120 ? 15.182 6.478 -6.475 1.00 90.00 120 TRP A O 1
ATOM 970 N N . GLY A 1 121 ? 14.424 7.331 -8.400 1.00 86.12 121 GLY A N 1
ATOM 971 C CA . GLY A 1 121 ? 13.008 7.079 -8.141 1.00 86.12 121 GLY A CA 1
ATOM 972 C C . GLY A 1 121 ? 12.679 5.598 -7.936 1.00 86.12 121 GLY A C 1
ATOM 973 O O . GLY A 1 121 ? 11.841 5.262 -7.100 1.00 86.12 121 GLY A O 1
ATOM 974 N N . SER A 1 122 ? 13.371 4.690 -8.626 1.00 87.75 122 SER A N 1
ATOM 975 C CA . SER A 1 122 ? 13.211 3.242 -8.433 1.00 87.75 122 SER A CA 1
ATOM 976 C C . SER A 1 122 ? 13.711 2.746 -7.066 1.00 87.75 122 SER A C 1
ATOM 978 O O . SER A 1 122 ? 13.287 1.683 -6.607 1.00 87.75 122 SER A O 1
ATOM 980 N N . GLN A 1 123 ? 14.592 3.505 -6.403 1.00 87.75 123 GLN A N 1
ATOM 981 C CA . GLN A 1 123 ? 15.242 3.124 -5.143 1.00 87.75 123 GLN A CA 1
ATOM 982 C C . GLN A 1 123 ? 14.774 3.951 -3.942 1.00 87.75 123 GLN A C 1
ATOM 984 O O . GLN A 1 123 ? 14.962 3.538 -2.796 1.00 87.75 123 GLN A O 1
ATOM 989 N N . ALA A 1 124 ? 14.162 5.114 -4.166 1.00 85.00 124 ALA A N 1
ATOM 990 C CA . ALA A 1 124 ? 13.824 6.020 -3.081 1.00 85.00 124 ALA A CA 1
ATOM 991 C C . ALA A 1 124 ? 12.776 5.401 -2.138 1.00 85.00 124 ALA A C 1
ATOM 993 O O . ALA A 1 124 ? 11.659 5.064 -2.535 1.00 85.00 124 ALA A O 1
ATOM 994 N N . LYS A 1 125 ? 13.130 5.293 -0.851 1.00 82.00 125 LYS A N 1
ATOM 995 C CA . LYS A 1 125 ? 12.289 4.689 0.202 1.00 82.00 125 LYS A CA 1
ATOM 996 C C . LYS A 1 125 ? 10.966 5.428 0.416 1.00 82.00 125 LYS A C 1
ATOM 998 O O . LYS A 1 125 ? 9.983 4.817 0.817 1.00 82.00 125 LYS A O 1
ATOM 1003 N N . GLN A 1 126 ? 10.942 6.725 0.112 1.00 77.25 126 GLN A N 1
ATOM 1004 C CA . GLN A 1 126 ? 9.744 7.565 0.162 1.00 77.25 126 GLN A CA 1
ATOM 1005 C C . GLN A 1 126 ? 8.678 7.159 -0.867 1.00 77.25 126 GLN A C 1
ATOM 1007 O O . GLN A 1 126 ? 7.495 7.441 -0.683 1.00 77.25 126 GLN A O 1
ATOM 1012 N N . PHE A 1 127 ? 9.080 6.503 -1.962 1.00 77.00 127 PHE A N 1
ATOM 1013 C CA . PHE A 1 127 ? 8.151 6.030 -2.974 1.00 77.00 127 PHE A CA 1
ATOM 1014 C C . PHE A 1 127 ? 7.680 4.613 -2.654 1.00 77.00 127 PHE A C 1
ATOM 1016 O O . PHE A 1 127 ? 8.459 3.714 -2.329 1.00 77.00 127 PHE A O 1
ATOM 1023 N N . LYS A 1 128 ? 6.370 4.410 -2.799 1.00 77.94 128 LYS A N 1
ATOM 1024 C CA . LYS A 1 128 ? 5.726 3.105 -2.634 1.00 77.94 128 LYS A CA 1
ATOM 1025 C C . LYS A 1 128 ? 6.179 2.126 -3.713 1.00 77.94 128 LYS A C 1
ATOM 1027 O O . LYS A 1 128 ? 6.487 2.539 -4.834 1.00 77.94 128 LYS A O 1
ATOM 1032 N N . THR A 1 129 ? 6.117 0.826 -3.416 1.00 82.69 129 THR A N 1
ATOM 1033 C CA . THR A 1 129 ? 6.571 -0.239 -4.332 1.00 82.69 129 THR A CA 1
ATOM 1034 C C . THR A 1 129 ? 5.968 -0.104 -5.730 1.00 82.69 129 THR A C 1
ATOM 1036 O O . THR A 1 129 ? 6.703 -0.199 -6.704 1.00 82.69 129 THR A O 1
ATOM 1039 N N . LYS A 1 130 ? 4.672 0.219 -5.862 1.00 82.69 130 LYS A N 1
ATOM 1040 C CA . LYS A 1 130 ? 4.033 0.405 -7.180 1.00 82.69 130 LYS A CA 1
ATOM 1041 C C . LYS A 1 130 ? 4.668 1.542 -7.997 1.00 82.69 130 LYS A C 1
ATOM 1043 O O . LYS A 1 130 ? 4.911 1.370 -9.186 1.00 82.69 130 LYS A O 1
ATOM 1048 N N . LYS A 1 131 ? 4.994 2.683 -7.372 1.00 82.31 131 LYS A N 1
ATOM 1049 C CA . LYS A 1 131 ? 5.680 3.801 -8.052 1.00 82.31 131 LYS A CA 1
ATOM 1050 C C . LYS A 1 131 ? 7.123 3.445 -8.415 1.00 82.31 131 LYS A C 1
ATOM 1052 O O . LYS A 1 131 ? 7.542 3.720 -9.532 1.00 82.31 131 LYS A O 1
ATOM 1057 N N . ARG A 1 132 ? 7.851 2.779 -7.515 1.00 85.31 132 ARG A N 1
ATOM 1058 C CA . ARG A 1 132 ? 9.223 2.308 -7.773 1.00 85.31 132 ARG A CA 1
ATOM 1059 C C . ARG A 1 132 ? 9.290 1.300 -8.925 1.00 85.31 132 ARG A C 1
ATOM 1061 O O . ARG A 1 132 ? 10.150 1.420 -9.792 1.00 85.31 132 ARG A O 1
ATOM 1068 N N . ILE A 1 133 ? 8.332 0.369 -8.979 1.00 86.88 133 ILE A N 1
ATOM 1069 C CA . ILE A 1 133 ? 8.151 -0.572 -10.096 1.00 86.88 133 ILE A CA 1
ATOM 1070 C C . ILE A 1 133 ? 7.902 0.183 -11.399 1.00 86.88 133 ILE A C 1
ATOM 1072 O O . ILE A 1 133 ? 8.498 -0.156 -12.415 1.00 86.88 133 ILE A O 1
ATOM 1076 N N . ASN A 1 134 ? 7.055 1.214 -11.379 1.00 86.31 134 ASN A N 1
ATOM 1077 C CA . ASN A 1 134 ? 6.791 2.004 -12.577 1.00 86.31 134 ASN A CA 1
ATOM 1078 C C . ASN A 1 134 ? 8.044 2.736 -13.071 1.00 86.31 134 ASN A C 1
ATOM 1080 O O . ASN A 1 134 ? 8.302 2.698 -14.266 1.00 86.31 134 ASN A O 1
ATOM 1084 N N . PHE A 1 135 ? 8.858 3.317 -12.183 1.00 87.38 135 PHE A N 1
ATOM 1085 C CA . PHE A 1 135 ? 10.146 3.906 -12.572 1.00 87.38 135 PHE A CA 1
ATOM 1086 C C . PHE A 1 135 ? 11.090 2.877 -13.210 1.00 87.38 135 PHE A C 1
ATOM 1088 O O . PHE A 1 135 ? 11.644 3.135 -14.276 1.00 87.38 135 PHE A O 1
ATOM 1095 N N . ALA A 1 136 ? 11.212 1.688 -12.613 1.00 89.81 136 ALA A N 1
ATOM 1096 C CA . ALA A 1 136 ? 12.030 0.607 -13.164 1.00 89.81 136 ALA A CA 1
ATOM 1097 C C . ALA A 1 136 ? 11.513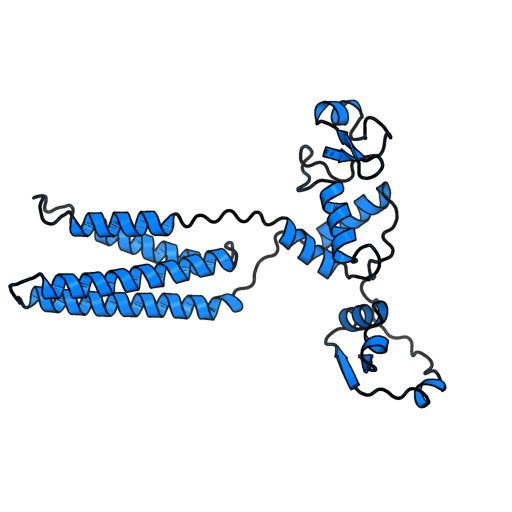 0.117 -14.532 1.00 89.81 136 ALA A C 1
ATOM 1099 O O . ALA A 1 136 ? 12.300 -0.103 -15.452 1.00 89.81 136 ALA A O 1
ATOM 1100 N N . ARG A 1 137 ? 10.187 0.013 -14.707 1.00 89.12 137 ARG A N 1
ATOM 1101 C CA . ARG A 1 137 ? 9.562 -0.305 -16.003 1.00 89.12 137 ARG A CA 1
ATOM 1102 C C . ARG A 1 137 ? 9.793 0.794 -17.034 1.00 89.12 137 ARG A C 1
ATOM 1104 O O . ARG A 1 137 ? 10.076 0.479 -18.182 1.00 89.12 137 ARG A O 1
ATOM 1111 N N . SER A 1 138 ? 9.726 2.066 -16.646 1.00 87.31 138 SER A N 1
ATOM 1112 C CA . SER A 1 138 ? 10.048 3.176 -17.547 1.00 87.31 138 SER A CA 1
ATOM 1113 C C . SER A 1 138 ? 11.494 3.101 -18.042 1.00 87.31 138 SER A C 1
ATOM 1115 O O . SER A 1 138 ? 11.728 3.349 -19.219 1.00 87.31 138 SER A O 1
ATOM 1117 N N . ILE A 1 139 ? 12.448 2.684 -17.201 1.00 89.69 139 ILE A N 1
ATOM 1118 C CA . ILE A 1 139 ? 13.837 2.444 -17.630 1.00 89.69 139 ILE A CA 1
ATOM 1119 C C . ILE A 1 139 ? 13.906 1.318 -18.676 1.00 89.69 139 ILE A C 1
ATOM 1121 O O . ILE A 1 139 ? 14.591 1.477 -19.685 1.00 89.69 139 ILE A O 1
ATOM 1125 N N . GLN A 1 140 ? 13.168 0.215 -18.487 1.00 91.44 140 GLN A N 1
ATOM 1126 C CA . GLN A 1 140 ? 13.097 -0.869 -19.481 1.00 91.44 140 GLN A CA 1
ATOM 1127 C C . GLN A 1 140 ? 12.487 -0.396 -20.807 1.00 91.44 140 GLN A C 1
ATOM 1129 O O . GLN A 1 140 ? 13.014 -0.721 -21.867 1.00 91.44 140 GLN A O 1
ATOM 1134 N N . VAL A 1 141 ? 11.407 0.392 -20.756 1.00 88.56 141 VAL A N 1
ATOM 1135 C CA . VAL A 1 141 ? 10.748 0.947 -21.950 1.00 88.56 141 VAL A CA 1
ATOM 1136 C C . VAL A 1 141 ? 11.689 1.888 -22.698 1.00 88.56 141 VAL A C 1
ATOM 1138 O O . VAL A 1 141 ? 11.831 1.758 -23.908 1.00 88.56 141 VAL A O 1
ATOM 1141 N N . ILE A 1 142 ? 12.380 2.788 -21.992 1.00 87.12 142 ILE A N 1
ATOM 1142 C CA . ILE A 1 142 ? 13.380 3.681 -22.592 1.00 87.12 142 ILE A CA 1
ATOM 1143 C C . ILE A 1 142 ? 14.510 2.867 -23.236 1.00 87.12 142 ILE A C 1
ATOM 1145 O O . ILE A 1 142 ? 14.875 3.140 -24.376 1.00 87.12 142 ILE A O 1
ATOM 1149 N N . GLY A 1 143 ? 15.018 1.835 -22.555 1.00 89.62 143 GLY A N 1
ATOM 1150 C CA . GLY A 1 143 ? 16.025 0.934 -23.117 1.00 89.62 143 GLY A CA 1
ATOM 1151 C C . GLY A 1 143 ? 15.545 0.228 -24.390 1.00 89.62 143 GLY A C 1
ATOM 1152 O O . GLY A 1 143 ? 16.259 0.221 -25.389 1.00 89.62 143 GLY A O 1
ATOM 1153 N N . GLY A 1 144 ? 14.313 -0.290 -24.396 1.00 89.00 144 GLY A N 1
ATOM 1154 C CA . GLY A 1 144 ? 13.702 -0.916 -25.573 1.00 89.00 144 GLY A CA 1
ATOM 1155 C C . GLY A 1 144 ? 13.500 0.053 -26.742 1.00 89.00 144 GLY A C 1
ATOM 1156 O O . GLY A 1 144 ? 13.773 -0.301 -27.887 1.00 89.00 144 GLY A O 1
ATOM 1157 N N . LEU A 1 145 ? 13.089 1.294 -26.463 1.00 87.56 145 LEU A N 1
ATOM 1158 C CA . LEU A 1 145 ? 12.952 2.338 -27.481 1.00 87.56 145 LEU A CA 1
ATOM 1159 C C . LEU A 1 145 ? 14.304 2.746 -28.076 1.00 87.56 145 LEU A C 1
ATOM 1161 O O . LEU A 1 145 ? 14.380 2.973 -29.283 1.00 87.56 145 LEU A O 1
ATOM 1165 N N . ILE A 1 146 ? 15.369 2.801 -27.266 1.00 88.56 146 ILE A N 1
ATOM 1166 C CA . ILE A 1 146 ? 16.732 3.033 -27.766 1.00 88.56 146 ILE A CA 1
ATOM 1167 C C . ILE A 1 146 ? 17.150 1.900 -28.698 1.00 88.56 146 ILE A C 1
ATOM 1169 O O . ILE A 1 146 ? 17.577 2.187 -29.810 1.00 88.56 146 ILE A O 1
ATOM 1173 N N . LEU A 1 147 ? 16.972 0.635 -28.295 1.00 90.81 147 LEU A N 1
ATOM 1174 C CA . LEU A 1 147 ? 17.313 -0.512 -29.143 1.00 90.81 147 LEU A CA 1
ATOM 1175 C C . LEU A 1 147 ? 16.600 -0.449 -30.493 1.00 90.81 147 LEU A C 1
ATOM 1177 O O . LEU A 1 147 ? 17.241 -0.564 -31.536 1.00 90.81 147 LEU A O 1
ATOM 1181 N N . LEU A 1 148 ? 15.286 -0.215 -30.471 1.00 88.00 148 LEU A N 1
ATOM 1182 C CA . LEU A 1 148 ? 14.490 -0.098 -31.688 1.00 88.00 148 LEU A CA 1
ATOM 1183 C C . LEU A 1 148 ? 14.988 1.057 -32.569 1.00 88.00 148 LEU A C 1
ATOM 1185 O O . LEU A 1 148 ? 15.173 0.881 -33.772 1.00 88.00 148 LEU A O 1
ATOM 1189 N N . SER A 1 149 ? 15.259 2.219 -31.969 1.00 84.62 149 SER A N 1
ATOM 1190 C CA . SER A 1 149 ? 15.748 3.401 -32.689 1.00 84.62 149 SER A CA 1
ATOM 1191 C C . SER A 1 149 ? 17.129 3.168 -33.303 1.00 84.62 149 SER A C 1
ATOM 1193 O O . SER A 1 149 ? 17.348 3.537 -34.453 1.00 84.62 149 SER A O 1
ATOM 1195 N N . SER A 1 150 ? 18.051 2.517 -32.586 1.00 86.69 150 SER A N 1
ATOM 1196 C CA . SER A 1 150 ? 19.390 2.187 -33.089 1.00 86.69 150 SER A CA 1
ATOM 1197 C C . SER A 1 150 ? 19.339 1.238 -34.284 1.00 86.69 150 SER A C 1
ATOM 1199 O O . SER A 1 150 ? 20.060 1.454 -35.255 1.00 86.69 150 SER A O 1
ATOM 1201 N N . VAL A 1 151 ? 18.456 0.235 -34.255 1.00 87.44 151 VAL A N 1
ATOM 1202 C CA . VAL A 1 151 ? 18.254 -0.687 -35.384 1.00 87.44 151 VAL A CA 1
ATOM 1203 C C . VAL A 1 151 ? 17.678 0.050 -36.596 1.00 87.44 151 VAL A C 1
ATOM 1205 O O . VAL A 1 151 ? 18.203 -0.079 -37.699 1.00 87.44 151 VAL A O 1
ATOM 1208 N N . VAL A 1 152 ? 16.644 0.874 -36.404 1.00 85.94 152 VAL A N 1
ATOM 1209 C CA . VAL A 1 152 ? 16.033 1.654 -37.496 1.00 85.94 152 VAL A CA 1
ATOM 1210 C C . VAL A 1 152 ? 17.032 2.638 -38.113 1.00 85.94 152 VAL A C 1
ATOM 1212 O O . VAL A 1 152 ? 17.104 2.747 -39.337 1.00 85.94 152 VAL A O 1
ATOM 1215 N N . LEU A 1 153 ? 17.826 3.334 -37.292 1.00 82.25 153 LEU A N 1
ATOM 1216 C CA . LEU A 1 153 ? 18.859 4.260 -37.766 1.00 82.25 153 LEU A CA 1
ATOM 1217 C C . LEU A 1 153 ? 19.949 3.545 -38.569 1.00 82.25 153 LEU A C 1
ATOM 1219 O O . LEU A 1 153 ? 20.367 4.066 -39.601 1.00 82.25 153 LEU A O 1
ATOM 1223 N N . PHE A 1 154 ? 20.363 2.349 -38.143 1.00 84.94 154 PHE A N 1
ATOM 1224 C CA . PHE A 1 154 ? 21.353 1.547 -38.861 1.00 84.94 154 PHE A CA 1
ATOM 1225 C C . PHE A 1 154 ? 20.879 1.168 -40.270 1.00 84.94 154 PHE A C 1
ATOM 1227 O O . PHE A 1 154 ? 21.630 1.328 -41.225 1.00 84.94 154 PHE A O 1
ATOM 1234 N N . PHE A 1 155 ? 19.618 0.747 -40.424 1.00 83.31 155 PHE A N 1
ATOM 1235 C CA . PHE A 1 155 ? 19.062 0.399 -41.738 1.00 83.31 155 PHE A CA 1
ATOM 1236 C C . PHE A 1 155 ? 18.752 1.612 -42.626 1.00 83.31 155 PHE A C 1
ATOM 1238 O O . PHE A 1 155 ? 18.788 1.498 -43.849 1.00 83.31 155 PHE A O 1
ATOM 1245 N N . LYS A 1 156 ? 18.425 2.770 -42.037 1.00 80.81 156 LYS A N 1
ATOM 1246 C CA . LYS A 1 156 ? 18.080 3.986 -42.792 1.00 80.81 156 LYS A CA 1
ATOM 1247 C C . LYS A 1 156 ? 19.311 4.765 -43.270 1.00 80.81 156 LYS A C 1
ATOM 1249 O O . LYS A 1 156 ? 19.226 5.495 -44.256 1.00 80.81 156 LYS A O 1
ATOM 1254 N N . CYS A 1 157 ? 20.444 4.636 -42.584 1.00 73.75 157 CYS A N 1
ATOM 1255 C CA . CYS A 1 157 ? 21.695 5.281 -42.968 1.00 73.75 157 CYS A CA 1
ATOM 1256 C C . CYS A 1 157 ? 22.328 4.517 -44.143 1.00 73.75 157 CYS A C 1
ATOM 1258 O O . CYS A 1 157 ? 23.019 3.522 -43.946 1.00 73.75 157 CYS A O 1
ATOM 1260 N N . SER A 1 158 ? 22.075 4.964 -45.379 1.00 59.66 158 SER A N 1
ATOM 1261 C CA . SER A 1 158 ? 22.521 4.266 -46.598 1.00 59.66 158 SER A CA 1
ATOM 1262 C C . SER A 1 158 ? 24.039 4.291 -46.815 1.00 59.66 158 SER A C 1
ATOM 1264 O O . SER A 1 158 ? 24.548 3.584 -47.681 1.00 59.66 158 SER A O 1
ATOM 1266 N N . THR A 1 159 ? 24.776 5.099 -46.051 1.00 66.75 159 THR A N 1
ATOM 1267 C CA . THR A 1 159 ? 26.238 5.126 -46.039 1.00 66.75 159 THR A CA 1
ATOM 1268 C C . THR A 1 159 ? 26.743 4.510 -44.734 1.00 66.75 159 THR A C 1
ATOM 1270 O O . THR A 1 159 ? 26.667 5.111 -43.662 1.00 66.75 159 THR A O 1
ATOM 1273 N N . LEU A 1 160 ? 27.271 3.284 -44.822 1.00 65.56 160 LEU A N 1
ATOM 1274 C CA . LEU A 1 160 ? 27.998 2.623 -43.734 1.00 65.56 160 LEU A CA 1
ATOM 1275 C C . LEU A 1 160 ? 29.357 3.304 -43.540 1.00 65.56 160 LEU A C 1
ATOM 1277 O O . LEU A 1 160 ? 30.400 2.819 -43.973 1.00 65.56 160 LEU A O 1
ATOM 1281 N N . THR A 1 161 ? 29.355 4.464 -42.896 1.00 79.12 161 THR A N 1
ATOM 1282 C CA . THR A 1 161 ? 30.578 5.027 -42.335 1.00 79.12 161 THR A CA 1
ATOM 1283 C C . THR A 1 161 ? 30.947 4.262 -41.064 1.00 79.12 161 THR A C 1
ATOM 1285 O O . THR A 1 161 ? 30.076 3.792 -40.326 1.00 79.12 161 THR A O 1
ATOM 1288 N N . ASN A 1 162 ? 32.244 4.195 -40.743 1.00 82.88 162 ASN A N 1
ATOM 1289 C CA . ASN A 1 162 ? 32.712 3.644 -39.464 1.00 82.88 162 ASN A CA 1
ATOM 1290 C C . ASN A 1 162 ? 31.982 4.295 -38.271 1.00 82.88 162 ASN A C 1
ATOM 1292 O O . ASN A 1 162 ? 31.648 3.626 -37.298 1.00 82.88 162 ASN A O 1
ATOM 1296 N N . THR A 1 163 ? 31.659 5.589 -38.374 1.00 79.25 163 THR A N 1
ATOM 1297 C CA . THR A 1 163 ? 30.924 6.338 -37.345 1.00 79.25 163 THR A CA 1
ATOM 1298 C C . THR A 1 163 ? 29.506 5.812 -37.106 1.00 79.25 163 THR A C 1
ATOM 1300 O O . THR A 1 163 ? 29.118 5.651 -35.950 1.00 79.25 163 THR A O 1
ATOM 1303 N N . ALA A 1 164 ? 28.745 5.487 -38.156 1.00 78.06 164 ALA A N 1
ATOM 1304 C CA . ALA A 1 164 ? 27.396 4.936 -38.024 1.00 78.06 164 ALA A CA 1
ATOM 1305 C C . ALA A 1 164 ? 27.410 3.557 -37.340 1.00 78.06 164 ALA A C 1
ATOM 1307 O O . ALA A 1 164 ? 26.567 3.274 -36.487 1.00 78.06 164 ALA A O 1
ATOM 1308 N N . PHE A 1 165 ? 28.416 2.731 -37.648 1.00 84.31 165 PHE A N 1
ATOM 1309 C CA . PHE A 1 165 ? 28.606 1.431 -37.005 1.00 84.31 165 PHE A CA 1
ATOM 1310 C C . PHE A 1 165 ? 28.934 1.557 -35.507 1.00 84.31 165 PHE A C 1
ATOM 1312 O O . PHE A 1 165 ? 28.328 0.872 -34.682 1.00 84.31 165 PHE A O 1
ATOM 1319 N N . PHE A 1 166 ? 29.828 2.476 -35.121 1.00 85.06 166 PHE A N 1
ATOM 1320 C CA . PHE A 1 166 ? 30.123 2.722 -33.703 1.00 85.06 166 PHE A CA 1
ATOM 1321 C C . PHE A 1 166 ? 28.906 3.249 -32.931 1.00 85.06 166 PHE A C 1
ATOM 1323 O O . PHE A 1 166 ? 28.643 2.789 -31.819 1.00 85.06 166 PHE A O 1
ATOM 1330 N N . LEU A 1 167 ? 28.128 4.166 -33.515 1.00 82.94 167 LEU A N 1
ATOM 1331 C CA . LEU A 1 167 ? 26.897 4.676 -32.897 1.00 82.94 167 LEU A CA 1
ATOM 1332 C C . LEU A 1 167 ? 25.846 3.577 -32.709 1.00 82.94 167 LEU A C 1
ATOM 1334 O O . LEU A 1 167 ? 25.166 3.543 -31.683 1.00 82.94 167 LEU A O 1
ATOM 1338 N N . PHE A 1 168 ? 25.747 2.652 -33.663 1.00 86.88 168 PHE A N 1
ATOM 1339 C CA . PHE A 1 168 ? 24.891 1.477 -33.550 1.00 86.88 168 PHE A CA 1
ATOM 1340 C C . PHE A 1 168 ? 25.303 0.574 -32.378 1.00 86.88 168 PHE A C 1
ATOM 1342 O O . PHE A 1 168 ? 24.460 0.243 -31.542 1.00 86.88 168 PHE A O 1
ATOM 1349 N N . LEU A 1 169 ? 26.593 0.233 -32.259 1.00 92.06 169 LEU A N 1
ATOM 1350 C CA . LEU A 1 169 ? 27.097 -0.585 -31.148 1.00 92.06 169 LEU A CA 1
ATOM 1351 C C . LEU A 1 169 ? 26.869 0.082 -29.786 1.00 92.06 169 LEU A C 1
ATOM 1353 O O . LEU A 1 169 ? 26.431 -0.580 -28.843 1.00 92.06 169 LEU A O 1
ATOM 1357 N N . LEU A 1 170 ? 27.116 1.392 -29.687 1.00 90.12 170 LEU A N 1
ATOM 1358 C CA . LEU A 1 170 ? 26.859 2.160 -28.467 1.00 90.12 170 LEU A CA 1
ATOM 1359 C C . LEU A 1 170 ? 25.370 2.174 -28.110 1.00 90.12 170 LEU A C 1
ATOM 1361 O O . LEU A 1 170 ? 25.018 1.969 -26.948 1.00 90.12 170 LEU A O 1
ATOM 1365 N N . GLY A 1 171 ? 24.495 2.372 -29.097 1.00 88.75 171 GLY A N 1
ATOM 1366 C CA . GLY A 1 171 ? 23.047 2.352 -28.908 1.00 88.75 171 GLY A CA 1
ATOM 1367 C C . GLY A 1 171 ? 22.531 0.995 -28.426 1.00 88.75 171 GLY A C 1
ATOM 1368 O O . GLY A 1 171 ? 21.771 0.935 -27.456 1.00 88.75 171 GLY A O 1
ATOM 1369 N N . ILE A 1 172 ? 23.014 -0.102 -29.022 1.00 93.56 172 ILE A N 1
ATOM 1370 C CA . ILE A 1 172 ? 22.694 -1.461 -28.567 1.00 93.56 172 ILE A CA 1
ATOM 1371 C C . ILE A 1 172 ? 23.191 -1.701 -27.141 1.00 93.56 172 ILE A C 1
ATOM 1373 O O . ILE A 1 172 ? 22.416 -2.132 -26.285 1.00 93.56 172 ILE A O 1
ATOM 1377 N N . GLY A 1 173 ? 24.463 -1.400 -26.868 1.00 95.25 173 GLY A N 1
ATOM 1378 C CA . GLY A 1 173 ? 25.056 -1.591 -25.546 1.00 95.25 173 GLY A CA 1
ATOM 1379 C C . GLY A 1 173 ? 24.295 -0.827 -24.461 1.00 95.25 173 GLY A C 1
ATOM 1380 O O . GLY A 1 173 ? 23.944 -1.399 -23.428 1.00 95.25 173 GLY A O 1
ATOM 1381 N N . LEU A 1 174 ? 23.961 0.441 -24.724 1.00 93.00 174 LEU A N 1
ATOM 1382 C CA . LEU A 1 174 ? 23.194 1.280 -23.805 1.00 93.00 174 LEU A CA 1
ATOM 1383 C C . LEU A 1 174 ? 21.765 0.760 -23.602 1.00 93.00 174 LEU A C 1
ATOM 1385 O O . LEU A 1 174 ? 21.296 0.690 -22.466 1.00 93.00 174 LEU A O 1
ATOM 1389 N N . GLY A 1 175 ? 21.075 0.366 -24.674 1.00 93.06 175 GLY A N 1
ATOM 1390 C CA . GLY A 1 175 ? 19.716 -0.165 -24.594 1.00 93.06 175 GLY A CA 1
ATOM 1391 C C . GLY A 1 175 ? 19.637 -1.460 -23.777 1.00 93.06 175 GLY A C 1
ATOM 1392 O O . GLY A 1 175 ? 18.810 -1.563 -22.866 1.00 93.06 175 GLY A O 1
ATOM 1393 N N . ILE A 1 176 ? 20.550 -2.409 -24.022 1.00 96.31 176 ILE A N 1
ATOM 1394 C CA . ILE A 1 176 ? 20.666 -3.651 -23.237 1.00 96.31 176 ILE A CA 1
ATOM 1395 C C . ILE A 1 176 ? 20.981 -3.328 -21.774 1.00 96.31 176 ILE A C 1
ATOM 1397 O O . ILE A 1 176 ? 20.339 -3.868 -20.871 1.00 96.31 176 ILE A O 1
ATOM 1401 N N . PHE A 1 177 ? 21.930 -2.422 -21.526 1.00 95.69 177 PHE A N 1
ATOM 1402 C CA . PHE A 1 177 ? 22.311 -2.020 -20.175 1.00 95.69 177 PHE A CA 1
ATOM 1403 C C . PHE A 1 177 ? 21.133 -1.423 -19.389 1.00 95.69 177 PHE A C 1
ATOM 1405 O O . PHE A 1 177 ? 20.919 -1.790 -18.232 1.00 95.69 177 PHE A O 1
ATOM 1412 N N . LEU A 1 178 ? 20.318 -0.563 -20.007 1.00 93.69 178 LEU A N 1
ATOM 1413 C CA . LEU A 1 178 ? 19.132 0.010 -19.363 1.00 93.69 178 LEU A CA 1
ATOM 1414 C C . LEU A 1 178 ? 18.061 -1.047 -19.076 1.00 93.69 178 LEU A C 1
ATOM 1416 O O . LEU A 1 178 ? 17.515 -1.075 -17.972 1.00 93.69 178 LEU A O 1
ATOM 1420 N N . ILE A 1 179 ? 17.795 -1.963 -20.010 1.00 94.50 179 ILE A N 1
ATOM 1421 C CA . ILE A 1 179 ? 16.868 -3.081 -19.773 1.00 94.50 179 ILE A CA 1
ATOM 1422 C C . ILE A 1 179 ? 17.361 -3.951 -18.612 1.00 94.50 179 ILE A C 1
ATOM 1424 O O . ILE A 1 179 ? 16.575 -4.306 -17.726 1.00 94.50 179 ILE A O 1
ATOM 1428 N N . TYR A 1 180 ? 18.659 -4.253 -18.569 1.00 96.19 180 TYR A N 1
ATOM 1429 C CA . TYR A 1 180 ? 19.276 -4.988 -17.469 1.00 96.19 180 TYR A CA 1
ATOM 1430 C C . TYR A 1 180 ? 19.110 -4.251 -16.132 1.00 96.19 180 TYR A C 1
ATOM 1432 O O . TYR A 1 180 ? 18.643 -4.849 -15.158 1.00 96.19 180 TYR A O 1
ATOM 1440 N N . LEU A 1 181 ? 19.406 -2.947 -16.079 1.00 93.56 181 LEU A N 1
ATOM 1441 C CA . LEU A 1 181 ? 19.225 -2.133 -14.875 1.00 93.56 181 LEU A CA 1
ATOM 1442 C C . LEU A 1 181 ? 17.771 -2.115 -14.401 1.00 93.56 181 LEU A C 1
ATOM 1444 O O . LEU A 1 181 ? 17.523 -2.336 -13.216 1.00 93.56 181 LEU A O 1
ATOM 1448 N N . GLY A 1 182 ? 16.812 -1.897 -15.303 1.00 91.81 182 GLY A N 1
ATOM 1449 C CA . GLY A 1 182 ? 15.390 -1.904 -14.964 1.00 91.81 182 GLY A CA 1
ATOM 1450 C C . GLY A 1 182 ? 14.930 -3.268 -14.436 1.00 91.81 182 GLY A C 1
ATOM 1451 O O . GLY A 1 182 ? 14.244 -3.346 -13.418 1.00 91.81 182 GLY A O 1
ATOM 1452 N N . THR A 1 183 ? 15.397 -4.361 -15.045 1.00 93.62 183 THR A N 1
ATOM 1453 C CA . THR A 1 183 ? 15.099 -5.735 -14.596 1.00 93.62 183 THR A CA 1
ATOM 1454 C C . THR A 1 183 ? 15.688 -6.019 -13.214 1.00 93.62 183 THR A C 1
ATOM 1456 O O . THR A 1 183 ? 15.004 -6.531 -12.325 1.00 93.62 183 THR A O 1
ATOM 1459 N N . ARG A 1 184 ? 16.941 -5.612 -12.984 1.00 92.62 184 ARG A N 1
ATOM 1460 C CA . ARG A 1 184 ? 17.598 -5.716 -11.678 1.00 92.62 184 ARG A CA 1
ATOM 1461 C C . ARG A 1 184 ? 16.858 -4.903 -10.614 1.00 92.62 184 ARG A C 1
ATOM 1463 O O . ARG A 1 184 ? 16.645 -5.391 -9.506 1.00 92.62 184 ARG A O 1
ATOM 1470 N N . GLN A 1 185 ? 16.433 -3.684 -10.941 1.00 91.06 185 GLN A N 1
ATOM 1471 C CA . GLN A 1 185 ? 15.678 -2.833 -10.022 1.00 91.06 185 GLN A CA 1
ATOM 1472 C C . GLN A 1 185 ? 14.323 -3.432 -9.662 1.00 91.06 185 GLN A C 1
ATOM 1474 O O . GLN A 1 185 ? 13.950 -3.352 -8.495 1.00 91.06 185 GLN A O 1
ATOM 1479 N N . LEU A 1 186 ? 13.613 -4.050 -10.614 1.00 90.00 186 LEU A N 1
ATOM 1480 C CA . LEU A 1 186 ? 12.370 -4.782 -10.349 1.00 90.00 186 LEU A CA 1
ATOM 1481 C C . LEU A 1 186 ? 12.597 -5.946 -9.385 1.00 90.00 186 LEU A C 1
ATOM 1483 O O . LEU A 1 186 ? 11.840 -6.101 -8.428 1.00 90.00 186 LEU A O 1
ATOM 1487 N N . SER A 1 187 ? 13.671 -6.710 -9.595 1.00 88.94 187 SER A N 1
ATOM 1488 C CA . SER A 1 187 ? 14.036 -7.819 -8.714 1.00 88.94 187 SER A CA 1
ATOM 1489 C C . SER A 1 187 ? 14.286 -7.345 -7.281 1.00 88.94 187 SER A C 1
ATOM 1491 O O . SER A 1 187 ? 13.809 -7.968 -6.346 1.00 88.94 187 SER A O 1
ATOM 1493 N N . ILE A 1 188 ? 14.944 -6.202 -7.070 1.00 88.12 188 ILE A N 1
ATOM 1494 C CA . ILE A 1 188 ? 15.315 -5.726 -5.723 1.00 88.12 188 ILE A CA 1
ATOM 1495 C C . ILE A 1 188 ? 14.131 -5.096 -4.956 1.00 88.12 188 ILE A C 1
ATOM 1497 O O . ILE A 1 188 ? 14.215 -4.924 -3.740 1.00 88.12 188 ILE A O 1
ATOM 1501 N N . GLN A 1 189 ? 12.994 -4.805 -5.604 1.00 84.31 189 GLN A N 1
ATOM 1502 C CA . GLN A 1 189 ? 11.884 -4.060 -4.982 1.00 84.31 189 GLN A CA 1
ATOM 1503 C C . GLN A 1 189 ? 11.332 -4.680 -3.694 1.00 84.31 189 GLN A C 1
ATOM 1505 O O . GLN A 1 189 ? 10.934 -3.936 -2.796 1.00 84.31 189 GLN A O 1
ATOM 1510 N N . HIS A 1 190 ? 11.309 -6.012 -3.595 1.00 79.62 190 HIS A N 1
ATOM 1511 C CA . HIS A 1 190 ? 10.819 -6.721 -2.408 1.00 79.62 190 HIS A CA 1
ATOM 1512 C C . HIS A 1 190 ? 11.737 -6.546 -1.188 1.00 79.62 190 HIS A C 1
ATOM 1514 O O . HIS A 1 190 ? 11.278 -6.678 -0.060 1.00 79.62 190 HIS A O 1
ATOM 1520 N N . LYS A 1 191 ? 13.018 -6.209 -1.400 1.00 83.62 191 LYS A N 1
ATOM 1521 C CA . LYS A 1 191 ? 14.008 -6.011 -0.329 1.00 83.62 191 LYS A CA 1
ATOM 1522 C C . LYS A 1 191 ? 13.962 -4.614 0.280 1.00 83.62 191 LYS A C 1
ATOM 1524 O O . LYS A 1 191 ? 14.560 -4.391 1.327 1.00 83.62 191 LYS A O 1
ATOM 1529 N N . ILE A 1 192 ? 13.311 -3.655 -0.380 1.00 81.38 192 ILE A N 1
ATOM 1530 C CA . ILE A 1 192 ? 13.271 -2.273 0.096 1.00 81.38 192 ILE A CA 1
ATOM 1531 C C . ILE A 1 192 ? 12.069 -2.124 1.039 1.00 81.38 192 ILE A C 1
ATOM 1533 O O . ILE A 1 192 ? 10.930 -2.110 0.548 1.00 81.38 192 ILE A O 1
ATOM 1537 N N . PRO A 1 193 ? 12.294 -1.965 2.359 1.00 78.44 193 PRO A N 1
ATOM 1538 C CA . PRO A 1 193 ? 11.211 -1.855 3.325 1.00 78.44 193 PRO A CA 1
ATOM 1539 C C . PRO A 1 193 ? 10.337 -0.643 3.004 1.00 78.44 193 PRO A C 1
ATOM 1541 O O . PRO A 1 193 ? 10.835 0.416 2.605 1.00 78.44 193 PRO A O 1
ATOM 1544 N N . GLN A 1 194 ? 9.024 -0.807 3.152 1.00 73.38 194 GLN A N 1
ATOM 1545 C CA . GLN A 1 194 ? 8.094 0.308 3.049 1.00 73.38 194 GLN A CA 1
ATOM 1546 C C . GLN A 1 194 ? 7.968 0.978 4.416 1.00 73.38 194 GLN A C 1
ATOM 1548 O O . GLN A 1 194 ? 7.625 0.298 5.384 1.00 73.38 194 GLN A O 1
ATOM 1553 N N . PRO A 1 195 ? 8.241 2.289 4.519 1.00 74.44 195 PRO A N 1
ATOM 1554 C CA . PRO A 1 195 ? 7.915 3.013 5.729 1.00 74.44 195 PRO A CA 1
ATOM 1555 C C . PRO A 1 195 ? 6.395 3.110 5.837 1.00 74.44 195 PRO A C 1
ATOM 1557 O O . PRO A 1 195 ? 5.727 3.560 4.901 1.00 74.44 195 PRO A O 1
ATOM 1560 N N . PHE A 1 196 ? 5.863 2.694 6.980 1.00 80.00 196 PHE A N 1
ATOM 1561 C CA . PHE A 1 196 ? 4.480 2.975 7.318 1.00 80.00 196 PHE A CA 1
ATOM 1562 C C . PHE A 1 196 ? 4.320 4.473 7.613 1.00 80.00 196 PHE A C 1
ATOM 1564 O O . PHE A 1 196 ? 5.180 5.085 8.249 1.00 80.00 196 PHE A O 1
ATOM 1571 N N . GLN A 1 197 ? 3.238 5.079 7.132 1.00 80.81 197 GLN A N 1
ATOM 1572 C CA . GLN A 1 197 ? 2.927 6.494 7.353 1.00 80.81 197 GLN A CA 1
ATOM 1573 C C . GLN A 1 197 ? 2.560 6.784 8.803 1.00 80.81 197 GLN A C 1
ATOM 1575 O O . GLN A 1 197 ? 2.771 7.900 9.279 1.00 80.81 197 GLN A O 1
ATOM 1580 N N . PHE A 1 198 ? 1.962 5.803 9.474 1.00 84.31 198 PHE A N 1
ATOM 1581 C CA . PHE A 1 198 ? 1.479 5.936 10.838 1.00 84.31 198 PHE A CA 1
ATOM 1582 C C . PHE A 1 198 ? 2.251 5.009 11.750 1.00 84.31 198 PHE A C 1
ATOM 1584 O O . PHE A 1 198 ? 2.613 3.901 11.366 1.00 84.31 198 PHE A O 1
ATOM 1591 N N . HIS A 1 199 ? 2.471 5.448 12.981 1.00 85.81 199 HIS A N 1
ATOM 1592 C CA . HIS A 1 199 ? 2.997 4.571 14.011 1.00 85.81 199 HIS A CA 1
ATOM 1593 C C . HIS A 1 199 ? 1.858 3.742 14.617 1.00 85.81 199 HIS A C 1
ATOM 1595 O O . HIS A 1 199 ? 0.746 4.245 14.797 1.00 85.81 199 HIS A O 1
ATOM 1601 N N . GLN A 1 200 ? 2.131 2.496 15.012 1.00 84.62 200 GLN A N 1
ATOM 1602 C CA . GLN A 1 200 ? 1.122 1.604 15.599 1.00 84.62 200 GLN A CA 1
ATOM 1603 C C . GLN A 1 200 ? 0.414 2.228 16.823 1.00 84.62 200 GLN A C 1
ATOM 1605 O O . GLN A 1 200 ? -0.783 2.023 17.021 1.00 84.62 200 GLN A O 1
ATOM 1610 N N . SER A 1 201 ? 1.119 3.040 17.621 1.00 87.44 201 SER A N 1
ATOM 1611 C CA . SER A 1 201 ? 0.528 3.742 18.775 1.00 87.44 201 SER A CA 1
ATOM 1612 C C . SER A 1 201 ? -0.570 4.737 18.387 1.00 87.44 201 SER A C 1
ATOM 1614 O O . SER A 1 201 ? -1.532 4.889 19.136 1.00 87.44 201 SER A O 1
ATOM 1616 N N . GLN A 1 202 ? -0.475 5.374 17.214 1.00 89.69 202 GLN A N 1
ATOM 1617 C CA . GLN A 1 202 ? -1.485 6.326 16.741 1.00 89.69 202 GLN A CA 1
ATOM 1618 C C . GLN A 1 202 ? -2.812 5.617 16.465 1.00 89.69 202 GLN A C 1
ATOM 1620 O O . GLN A 1 202 ? -3.868 6.123 16.829 1.00 89.69 202 GLN A O 1
ATOM 1625 N N . ILE A 1 203 ? -2.764 4.408 15.897 1.00 89.19 203 ILE A N 1
ATOM 1626 C CA . ILE A 1 203 ? -3.961 3.593 15.652 1.00 89.19 203 ILE A CA 1
ATOM 1627 C C . ILE A 1 203 ? -4.626 3.183 16.961 1.00 89.19 203 ILE A C 1
ATOM 1629 O O . ILE A 1 203 ? -5.848 3.223 17.064 1.00 89.19 203 ILE A O 1
ATOM 1633 N N . ILE A 1 204 ? -3.832 2.823 17.970 1.00 90.00 204 ILE A N 1
ATOM 1634 C CA . ILE A 1 204 ? -4.356 2.479 19.295 1.00 90.00 204 ILE A CA 1
ATOM 1635 C C . ILE A 1 204 ? -5.054 3.694 19.917 1.00 90.00 204 ILE A C 1
ATOM 1637 O O . ILE A 1 204 ? -6.169 3.561 20.411 1.00 90.00 204 ILE A O 1
ATOM 1641 N N . GLN A 1 205 ? -4.451 4.884 19.836 1.00 91.81 205 GLN A N 1
ATOM 1642 C CA . GLN A 1 205 ? -5.077 6.122 20.314 1.00 91.81 205 GLN A CA 1
ATOM 1643 C C . GLN A 1 205 ? -6.380 6.437 19.570 1.00 91.81 205 GLN A C 1
ATOM 1645 O O . GLN A 1 205 ? -7.369 6.811 20.195 1.00 91.81 205 GLN A O 1
ATOM 1650 N N . TRP A 1 206 ? -6.413 6.254 18.248 1.00 92.75 206 TRP A N 1
ATOM 1651 C CA . TRP A 1 206 ? -7.633 6.427 17.458 1.00 92.75 206 TRP A CA 1
ATOM 1652 C C . TRP A 1 206 ? -8.714 5.421 17.849 1.00 92.75 206 TRP A C 1
ATOM 1654 O O . TRP A 1 206 ? -9.870 5.805 17.996 1.00 92.75 206 TRP A O 1
ATOM 1664 N N . LEU A 1 207 ? -8.348 4.159 18.073 1.00 92.75 207 LEU A N 1
ATOM 1665 C CA . LEU A 1 207 ? -9.282 3.134 18.524 1.00 92.75 207 LEU A CA 1
ATOM 1666 C C . LEU A 1 207 ? -9.864 3.473 19.902 1.00 92.75 207 LEU A C 1
ATOM 1668 O O . LEU A 1 207 ? -11.076 3.391 20.065 1.00 92.75 207 LEU A O 1
ATOM 1672 N N . ILE A 1 208 ? -9.031 3.896 20.859 1.00 92.56 208 ILE A N 1
ATOM 1673 C CA . ILE A 1 208 ? -9.477 4.315 22.198 1.00 92.56 208 ILE A CA 1
ATOM 1674 C C . ILE A 1 208 ? -10.455 5.487 22.083 1.00 92.56 208 ILE A C 1
ATOM 1676 O O . ILE A 1 208 ? -11.581 5.387 22.561 1.00 92.56 208 ILE A O 1
ATOM 1680 N N . ARG A 1 209 ? -10.076 6.550 21.361 1.00 92.81 209 ARG A N 1
ATOM 1681 C CA . ARG A 1 209 ? -10.934 7.726 21.150 1.00 92.81 209 ARG A CA 1
ATOM 1682 C C . ARG A 1 209 ? -12.265 7.365 20.492 1.00 92.81 209 ARG A C 1
ATOM 1684 O O . ARG A 1 209 ? -13.308 7.909 20.843 1.00 92.81 209 ARG A O 1
ATOM 1691 N N . TRP A 1 210 ? -12.244 6.454 19.520 1.00 94.06 210 TRP A N 1
ATOM 1692 C CA . TRP A 1 210 ? -13.469 5.979 18.885 1.00 94.06 210 TRP A CA 1
ATOM 1693 C C . TRP A 1 210 ? -14.346 5.202 19.875 1.00 94.06 210 TRP A C 1
ATOM 1695 O O . TRP A 1 210 ? -15.559 5.404 19.880 1.00 94.06 210 TRP A O 1
ATOM 1705 N N . GLN A 1 211 ? -13.747 4.357 20.723 1.00 93.69 211 GLN A N 1
ATOM 1706 C CA . GLN A 1 211 ? -14.457 3.534 21.708 1.00 93.69 211 GLN A CA 1
ATOM 1707 C C . GLN A 1 211 ? -15.080 4.351 22.844 1.00 93.69 211 GLN A C 1
ATOM 1709 O O . GLN A 1 211 ? -16.164 4.009 23.311 1.00 93.69 211 GLN A O 1
ATOM 1714 N N . GLU A 1 212 ? -14.436 5.442 23.258 1.00 94.12 212 GLU A N 1
ATOM 1715 C CA . GLU A 1 212 ? -14.977 6.382 24.251 1.00 94.12 212 GLU A CA 1
ATOM 1716 C C . GLU A 1 212 ? -16.306 7.001 23.799 1.00 94.12 212 GLU A C 1
ATOM 1718 O O . GLU A 1 212 ? -17.176 7.279 24.620 1.00 94.12 212 GLU A O 1
ATOM 1723 N N . ILE A 1 213 ? -16.479 7.191 22.488 1.00 92.44 213 ILE A N 1
ATOM 1724 C CA . ILE A 1 213 ? -17.658 7.838 21.905 1.00 92.44 213 ILE A CA 1
ATOM 1725 C C . ILE A 1 213 ? -18.703 6.821 21.428 1.00 92.44 213 ILE A C 1
ATOM 1727 O O . ILE A 1 213 ? -19.901 7.033 21.606 1.00 92.44 213 ILE A O 1
ATOM 1731 N N . ASN A 1 214 ? -18.266 5.735 20.788 1.00 91.94 214 ASN A N 1
ATOM 1732 C CA . ASN A 1 214 ? -19.144 4.802 20.073 1.00 91.94 214 ASN A CA 1
ATOM 1733 C C . ASN A 1 214 ? -19.329 3.458 20.794 1.00 91.94 214 ASN A C 1
ATOM 1735 O O . ASN A 1 214 ? -20.076 2.606 20.319 1.00 91.94 214 ASN A O 1
ATOM 1739 N N . GLY A 1 215 ? -18.678 3.268 21.943 1.00 90.19 215 GLY A N 1
ATOM 1740 C CA . GLY A 1 215 ? -18.716 2.028 22.707 1.00 90.19 215 GLY A CA 1
ATOM 1741 C C . GLY A 1 215 ? -17.571 1.071 22.373 1.00 90.19 215 GLY A C 1
ATOM 1742 O O . GLY A 1 215 ? -16.771 1.269 21.459 1.00 90.19 215 GLY A O 1
ATOM 1743 N N . LYS A 1 216 ? -17.458 0.006 23.166 1.00 89.69 216 LYS A N 1
ATOM 1744 C CA . LYS A 1 216 ? -16.333 -0.930 23.094 1.00 89.69 216 LYS A CA 1
ATOM 1745 C C . LYS A 1 216 ? -16.427 -1.824 21.854 1.00 89.69 216 LYS A C 1
ATOM 1747 O O . LYS A 1 216 ? -17.438 -2.481 21.637 1.00 89.69 216 LYS A O 1
ATOM 1752 N N . VAL A 1 217 ? -15.325 -1.937 21.110 1.00 89.00 217 VAL A N 1
ATOM 1753 C CA . VAL A 1 217 ? -15.189 -2.937 20.035 1.00 89.00 217 VAL A CA 1
ATOM 1754 C C . VAL A 1 217 ? -14.789 -4.270 20.665 1.00 89.00 217 VAL A C 1
ATOM 1756 O O . VAL A 1 217 ? -13.706 -4.380 21.241 1.00 89.00 217 VAL A O 1
ATOM 1759 N N . THR A 1 218 ? -15.658 -5.273 20.577 1.00 87.19 218 THR A N 1
ATOM 1760 C CA . THR A 1 218 ? -15.463 -6.602 21.187 1.00 87.19 218 THR A CA 1
ATOM 1761 C C . THR A 1 218 ? -14.456 -7.466 20.436 1.00 87.19 218 THR A C 1
ATOM 1763 O O . THR A 1 218 ? -13.752 -8.259 21.054 1.00 87.19 218 THR A O 1
ATOM 1766 N N . ASN A 1 219 ? -14.333 -7.267 19.125 1.00 90.19 219 ASN A N 1
ATOM 1767 C CA . ASN A 1 219 ? -13.588 -8.161 18.238 1.00 90.19 219 ASN A CA 1
ATOM 1768 C C . ASN A 1 219 ? -12.092 -7.827 18.117 1.00 90.19 219 ASN A C 1
ATOM 1770 O O . ASN A 1 219 ? -11.374 -8.443 17.332 1.00 90.19 219 ASN A O 1
ATOM 1774 N N . VAL A 1 220 ? -11.601 -6.851 18.883 1.00 90.00 220 VAL A N 1
ATOM 1775 C CA . VAL A 1 220 ? -10.175 -6.510 18.907 1.00 90.00 220 VAL A CA 1
ATOM 1776 C C . VAL A 1 220 ? -9.467 -7.397 19.924 1.00 90.00 220 VAL A C 1
ATOM 1778 O O . VAL A 1 220 ? -9.686 -7.277 21.132 1.00 90.00 220 VAL A O 1
ATOM 1781 N N . LEU A 1 221 ? -8.565 -8.247 19.444 1.00 88.06 221 LEU A N 1
ATOM 1782 C CA . LEU A 1 221 ? -7.707 -9.061 20.296 1.00 88.06 221 LEU A CA 1
ATOM 1783 C C . LEU A 1 221 ? -6.715 -8.169 21.039 1.00 88.06 221 LEU A C 1
ATOM 1785 O O . LEU A 1 221 ? -6.063 -7.296 20.461 1.00 88.06 221 LEU A O 1
ATOM 1789 N N . ARG A 1 222 ? -6.575 -8.394 22.344 1.00 77.50 222 ARG A N 1
ATOM 1790 C CA . ARG A 1 222 ? -5.514 -7.758 23.129 1.00 77.50 222 ARG A CA 1
ATOM 1791 C C . ARG A 1 222 ? -4.185 -8.389 22.735 1.00 77.50 222 ARG A C 1
ATOM 1793 O O . ARG A 1 222 ? -4.124 -9.602 22.575 1.00 77.50 222 ARG A O 1
ATOM 1800 N N . THR A 1 223 ? -3.131 -7.583 22.607 1.00 65.06 223 THR A N 1
ATOM 1801 C CA . THR A 1 223 ? -1.771 -8.107 22.431 1.00 65.06 223 THR A CA 1
ATOM 1802 C C . THR A 1 223 ? -1.497 -9.109 23.548 1.00 65.06 223 THR A C 1
ATOM 1804 O O . THR A 1 223 ? -1.626 -8.750 24.722 1.00 65.06 223 THR A O 1
ATOM 1807 N N . SER A 1 224 ? -1.192 -10.353 23.173 1.00 56.03 224 SER A N 1
ATOM 1808 C CA . SER A 1 224 ? -0.970 -11.451 24.109 1.00 56.03 224 SER A CA 1
ATOM 1809 C C . SER A 1 224 ? 0.042 -11.023 25.174 1.00 56.03 224 SER A C 1
ATOM 1811 O O . SER A 1 224 ? 1.193 -10.689 24.880 1.00 56.03 224 SER A O 1
ATOM 1813 N N . ARG A 1 225 ? -0.410 -10.948 26.429 1.00 51.69 225 ARG A N 1
ATOM 1814 C CA . ARG A 1 225 ? 0.480 -10.775 27.577 1.00 51.69 225 ARG A CA 1
ATOM 1815 C C . ARG A 1 225 ? 1.293 -12.066 27.664 1.00 51.69 225 ARG A C 1
ATOM 1817 O O . ARG A 1 225 ? 0.689 -13.132 27.699 1.00 51.69 225 ARG A O 1
ATOM 1824 N N . LYS A 1 226 ? 2.629 -11.945 27.676 1.00 50.78 226 LYS A N 1
ATOM 1825 C CA . LYS A 1 226 ? 3.591 -13.052 27.838 1.00 50.78 226 LYS A CA 1
ATOM 1826 C C . LYS A 1 226 ? 3.004 -14.175 28.699 1.00 50.78 226 LYS A C 1
ATOM 1828 O O . LYS A 1 226 ? 2.669 -13.953 29.861 1.00 50.78 226 LYS A O 1
ATOM 1833 N N . MET A 1 227 ? 2.883 -15.348 28.093 1.00 47.16 227 MET A N 1
ATOM 1834 C CA . MET A 1 227 ? 2.432 -16.567 28.740 1.00 47.16 227 MET A CA 1
ATOM 1835 C C . MET A 1 227 ? 3.534 -17.071 29.668 1.00 47.16 227 MET A C 1
ATOM 1837 O O . MET A 1 227 ? 4.641 -17.332 29.205 1.00 47.16 227 MET A O 1
ATOM 1841 N N . SER A 1 228 ? 3.228 -17.206 30.955 1.00 50.38 228 SER A N 1
ATOM 1842 C CA . SER A 1 228 ? 3.863 -18.190 31.835 1.00 50.38 228 SER A CA 1
ATOM 1843 C C . SER A 1 228 ? 3.117 -18.244 33.168 1.00 50.38 228 SER A C 1
ATOM 1845 O O . SER A 1 228 ? 3.638 -17.834 34.200 1.00 50.38 228 SER A O 1
ATOM 1847 N N . GLU A 1 229 ? 1.892 -18.762 33.140 1.00 55.78 229 GLU A N 1
ATOM 1848 C CA . GLU A 1 229 ? 1.442 -19.617 34.237 1.00 55.78 229 GLU A CA 1
ATOM 1849 C C . GLU A 1 229 ? 1.278 -21.025 33.653 1.00 55.78 229 GLU A C 1
ATOM 1851 O O . GLU A 1 229 ? 0.748 -21.155 32.545 1.00 55.78 229 GLU A O 1
ATOM 1856 N N . PRO A 1 230 ? 1.796 -22.073 34.316 1.00 54.69 230 PRO A N 1
ATOM 1857 C CA . PRO A 1 230 ? 1.641 -23.440 33.846 1.00 54.69 230 PRO A CA 1
ATOM 1858 C C . PRO A 1 230 ? 0.154 -23.797 33.869 1.00 54.69 230 PRO A C 1
ATOM 1860 O O . PRO A 1 230 ? -0.448 -23.988 34.925 1.00 54.69 230 PRO A O 1
ATOM 1863 N N . ILE A 1 231 ? -0.451 -23.851 32.684 1.00 59.91 231 ILE A N 1
ATOM 1864 C CA . ILE A 1 231 ? -1.843 -24.252 32.519 1.00 59.91 231 ILE A CA 1
ATOM 1865 C C . ILE A 1 231 ? -1.928 -25.747 32.818 1.00 59.91 231 ILE A C 1
ATOM 1867 O O . ILE A 1 231 ? -1.190 -26.557 32.252 1.00 59.91 231 ILE A O 1
ATOM 1871 N N . LYS A 1 232 ? -2.840 -26.116 33.719 1.00 68.38 232 LYS A N 1
ATOM 1872 C CA . LYS A 1 232 ? -3.166 -27.511 34.005 1.00 68.38 232 LYS A CA 1
ATOM 1873 C C . LYS A 1 232 ? -3.732 -28.134 32.725 1.00 68.38 232 LYS A C 1
ATOM 1875 O O . LYS A 1 232 ? -4.813 -27.754 32.281 1.00 68.38 232 LYS A O 1
ATOM 1880 N N . ILE A 1 233 ? -2.971 -29.042 32.116 1.00 66.62 233 ILE A N 1
ATOM 1881 C CA . ILE A 1 233 ? -3.349 -29.751 30.888 1.00 66.62 233 ILE A CA 1
ATOM 1882 C C . ILE A 1 233 ? -4.663 -30.495 31.164 1.00 66.62 233 ILE A C 1
ATOM 1884 O O . ILE A 1 233 ? -4.723 -31.317 32.081 1.00 66.62 233 ILE A O 1
ATOM 1888 N N . ASN A 1 234 ? -5.724 -30.172 30.415 1.00 72.56 234 ASN A N 1
ATOM 1889 C CA . ASN A 1 234 ? -7.000 -30.876 30.527 1.00 72.56 234 ASN A CA 1
ATOM 1890 C C . ASN A 1 234 ? -6.786 -32.346 30.121 1.00 72.56 234 ASN A C 1
ATOM 1892 O O . ASN A 1 234 ? -6.258 -32.625 29.045 1.00 72.56 234 ASN A O 1
ATOM 1896 N N . SER A 1 235 ? -7.195 -33.284 30.977 1.00 69.25 235 SER A N 1
ATOM 1897 C CA . SER A 1 235 ? -7.094 -34.728 30.736 1.00 69.25 235 SER A CA 1
ATOM 1898 C C . SER A 1 235 ? -7.815 -35.182 29.459 1.00 69.25 235 SER A C 1
ATOM 1900 O O . SER A 1 235 ? -7.431 -36.188 28.864 1.00 69.25 235 SER A O 1
ATOM 1902 N N . GLU A 1 236 ? -8.802 -34.414 28.992 1.00 67.12 236 GLU A N 1
ATOM 1903 C CA . GLU A 1 236 ? -9.555 -34.674 27.757 1.00 67.12 236 GLU A CA 1
ATOM 1904 C C . GLU A 1 236 ? -8.766 -34.390 26.471 1.00 67.12 236 GLU A C 1
ATOM 1906 O O . GLU A 1 236 ? -9.204 -34.783 25.395 1.00 67.12 236 GLU A O 1
ATOM 1911 N N . ILE A 1 237 ? -7.580 -33.772 26.545 1.00 65.12 237 ILE A N 1
ATOM 1912 C CA . ILE A 1 237 ? -6.735 -33.539 25.358 1.00 65.12 237 ILE A CA 1
ATOM 1913 C C . ILE A 1 237 ? -6.351 -34.864 24.681 1.00 65.12 237 ILE A C 1
ATOM 1915 O O . ILE A 1 237 ? -6.198 -34.909 23.466 1.00 65.12 237 ILE A O 1
ATOM 1919 N N . THR A 1 238 ? -6.269 -35.962 25.439 1.00 68.69 238 THR A N 1
ATOM 1920 C CA . THR A 1 238 ? -6.011 -37.304 24.885 1.00 68.69 238 THR A CA 1
ATOM 1921 C C . THR A 1 238 ? -7.166 -37.862 24.047 1.00 68.69 238 THR A C 1
ATOM 1923 O O . THR A 1 238 ? -6.941 -38.762 23.244 1.00 68.69 238 THR A O 1
ATOM 1926 N N . ALA A 1 239 ? -8.381 -37.320 24.192 1.00 68.00 239 ALA A N 1
ATOM 1927 C CA . ALA A 1 239 ? -9.543 -37.684 23.383 1.00 68.00 239 ALA A CA 1
ATOM 1928 C C . ALA A 1 239 ? -9.648 -36.867 22.081 1.00 68.00 239 ALA A C 1
ATOM 1930 O O . ALA A 1 239 ? -10.438 -37.213 21.204 1.00 68.00 239 ALA A O 1
ATOM 1931 N N . TYR A 1 240 ? -8.860 -35.796 21.938 1.00 67.69 240 TYR A N 1
ATOM 1932 C CA . TYR A 1 240 ? -8.835 -34.969 20.735 1.00 67.69 240 TYR A CA 1
ATOM 1933 C C . TYR A 1 240 ? -7.849 -35.536 19.709 1.00 67.69 240 TYR A C 1
ATOM 1935 O O . TYR A 1 240 ? -6.633 -35.439 19.868 1.00 67.69 240 TYR A O 1
ATOM 1943 N N . SER A 1 241 ? -8.374 -36.093 18.618 1.00 73.69 241 SER A N 1
ATOM 1944 C CA . SER A 1 241 ? -7.594 -36.412 17.420 1.00 73.69 241 SER A CA 1
ATOM 1945 C C . SER A 1 241 ? -7.565 -35.204 16.486 1.00 73.69 241 SER A C 1
ATOM 1947 O O . SER A 1 241 ? -8.624 -34.720 16.094 1.00 73.69 241 SER A O 1
ATOM 1949 N N . PHE A 1 242 ? -6.379 -34.742 16.098 1.00 78.75 242 PHE A N 1
ATOM 1950 C CA . PHE A 1 242 ? -6.203 -33.716 15.070 1.00 78.75 242 PHE A CA 1
ATOM 1951 C C . PHE A 1 242 ? -5.426 -34.292 13.886 1.00 78.75 242 PHE A C 1
ATOM 1953 O O . PHE A 1 242 ? -4.498 -35.079 14.067 1.00 78.75 242 PHE A O 1
ATOM 1960 N N . ASP A 1 243 ? -5.776 -33.865 12.675 1.00 82.88 243 ASP A N 1
ATOM 1961 C CA . ASP A 1 243 ? -5.129 -34.355 11.452 1.00 82.88 243 ASP A CA 1
ATOM 1962 C C . ASP A 1 243 ? -3.821 -33.614 11.163 1.00 82.88 243 ASP A C 1
ATOM 1964 O O . ASP A 1 243 ? -2.947 -34.109 10.449 1.00 82.88 243 ASP A O 1
ATOM 1968 N N . ARG A 1 244 ? -3.705 -32.372 11.652 1.00 84.12 244 ARG A N 1
ATOM 1969 C CA . ARG A 1 244 ? -2.621 -31.448 11.295 1.00 84.12 244 ARG A CA 1
ATOM 1970 C C . ARG A 1 244 ? -2.176 -30.618 12.494 1.00 84.12 244 ARG A C 1
ATOM 1972 O O . ARG A 1 244 ? -2.987 -30.231 13.330 1.00 84.12 244 ARG A O 1
ATOM 1979 N N . LEU A 1 245 ? -0.885 -30.299 12.538 1.00 84.56 245 LEU A N 1
ATOM 1980 C CA . LEU A 1 245 ? -0.298 -29.357 13.490 1.00 84.56 245 LEU A CA 1
ATOM 1981 C C . LEU A 1 245 ? 0.042 -28.054 12.763 1.00 84.56 245 LEU A C 1
ATOM 1983 O O . LEU A 1 245 ? 0.696 -28.076 11.720 1.00 84.56 245 LEU A O 1
ATOM 1987 N N . ILE A 1 246 ? -0.380 -26.927 13.325 1.00 86.25 246 ILE A N 1
ATOM 1988 C CA . ILE A 1 246 ? -0.016 -25.587 12.872 1.00 86.25 246 ILE A CA 1
ATOM 1989 C C . ILE A 1 246 ? 0.953 -25.001 13.880 1.00 86.25 246 ILE A C 1
ATOM 1991 O O . ILE A 1 246 ? 0.605 -24.819 15.042 1.00 86.25 246 ILE A O 1
ATOM 1995 N N . VAL A 1 247 ? 2.153 -24.683 13.407 1.00 86.94 247 VAL A N 1
ATOM 1996 C CA . VAL A 1 247 ? 3.184 -24.014 14.197 1.00 86.94 247 VAL A CA 1
ATOM 1997 C C . VAL A 1 247 ? 3.189 -22.541 13.815 1.00 86.94 247 VAL A C 1
ATOM 1999 O O . VAL A 1 247 ? 3.354 -22.207 12.640 1.00 86.94 247 VAL A O 1
ATOM 2002 N N . CYS A 1 248 ? 2.971 -21.665 14.793 1.00 86.12 248 CYS A N 1
ATOM 2003 C CA . CYS A 1 248 ? 2.954 -20.221 14.582 1.00 86.12 248 CYS A CA 1
ATOM 2004 C C . CYS A 1 248 ? 4.280 -19.579 14.999 1.00 86.12 248 CYS A C 1
ATOM 2006 O O . CYS A 1 248 ? 4.828 -19.882 16.054 1.00 86.12 248 CYS A O 1
ATOM 2008 N N . ASP A 1 249 ? 4.747 -18.594 14.228 1.00 85.62 249 ASP A N 1
ATOM 2009 C CA . ASP A 1 249 ? 5.952 -17.831 14.586 1.00 85.62 249 ASP A CA 1
ATOM 2010 C C . ASP A 1 249 ? 5.754 -16.966 15.846 1.00 85.62 249 ASP A C 1
ATOM 2012 O O . ASP A 1 249 ? 6.717 -16.643 16.544 1.00 85.62 249 ASP A O 1
ATOM 2016 N N . THR A 1 250 ? 4.513 -16.542 16.134 1.00 85.56 250 THR A N 1
ATOM 2017 C CA . THR A 1 250 ? 4.197 -15.710 17.304 1.00 85.56 250 THR A CA 1
ATOM 2018 C C . THR A 1 250 ? 2.875 -16.091 17.972 1.00 85.56 250 THR A C 1
ATOM 2020 O O . THR A 1 250 ? 1.913 -16.508 17.319 1.00 85.56 250 THR A O 1
ATOM 2023 N N . ALA A 1 251 ? 2.797 -15.861 19.287 1.00 85.19 251 ALA A N 1
ATOM 2024 C CA . ALA A 1 251 ? 1.602 -16.128 20.086 1.00 85.19 251 ALA A CA 1
ATOM 2025 C C . ALA A 1 251 ? 0.385 -15.292 19.649 1.00 85.19 251 ALA A C 1
ATOM 2027 O O . ALA A 1 251 ? -0.750 -15.733 19.804 1.00 85.19 251 ALA A O 1
ATOM 2028 N N . GLU A 1 252 ? 0.585 -14.092 19.091 1.00 87.19 252 GLU A N 1
ATOM 2029 C CA . GLU A 1 252 ? -0.527 -13.283 18.580 1.00 87.19 252 GLU A CA 1
ATOM 2030 C C . GLU A 1 252 ? -1.181 -13.900 17.340 1.00 87.19 252 GLU A C 1
ATOM 2032 O O . GLU A 1 252 ? -2.394 -13.768 17.174 1.00 87.19 252 GLU A O 1
ATOM 2037 N N . ILE A 1 253 ? -0.404 -14.573 16.483 1.00 87.62 253 ILE A N 1
ATOM 2038 C CA . ILE A 1 253 ? -0.939 -15.293 15.320 1.00 87.62 253 ILE A CA 1
ATOM 2039 C C . ILE A 1 253 ? -1.722 -16.515 15.798 1.00 87.62 253 ILE A C 1
ATOM 2041 O O . ILE A 1 253 ? -2.869 -16.689 15.390 1.00 87.62 253 ILE A O 1
ATOM 2045 N N . ALA A 1 254 ? -1.153 -17.297 16.721 1.00 88.00 254 ALA A N 1
ATOM 2046 C CA . ALA A 1 254 ? -1.840 -18.439 17.318 1.00 88.00 254 ALA A CA 1
ATOM 2047 C C . ALA A 1 254 ? -3.168 -18.016 17.970 1.00 88.00 254 ALA A C 1
ATOM 2049 O O . ALA A 1 254 ? -4.221 -18.572 17.664 1.00 88.00 254 ALA A O 1
ATOM 2050 N N . GLN A 1 255 ? -3.154 -16.959 18.790 1.00 88.62 255 GLN A N 1
ATOM 2051 C CA . GLN A 1 255 ? -4.359 -16.422 19.425 1.00 88.62 255 GLN A CA 1
ATOM 2052 C C . GLN A 1 255 ? -5.401 -15.957 18.400 1.00 88.62 255 GLN A C 1
ATOM 2054 O O . GLN A 1 255 ? -6.592 -16.175 18.605 1.00 88.62 255 GLN A O 1
ATOM 2059 N N . PHE A 1 256 ? -4.975 -15.326 17.303 1.00 90.88 256 PHE A N 1
ATOM 2060 C CA . PHE A 1 256 ? -5.874 -14.922 16.225 1.00 90.88 256 PHE A CA 1
ATOM 2061 C C . PHE A 1 256 ? -6.547 -16.123 15.552 1.00 90.88 256 PHE A C 1
ATOM 2063 O O . PHE A 1 256 ? -7.759 -16.092 15.348 1.00 90.88 256 PHE A O 1
ATOM 2070 N N . LEU A 1 257 ? -5.798 -17.184 15.244 1.00 90.62 257 LEU A N 1
ATOM 2071 C CA . LEU A 1 257 ? -6.352 -18.399 14.638 1.00 90.62 257 LEU A CA 1
ATOM 2072 C C . LEU A 1 257 ? -7.309 -19.126 15.592 1.00 90.62 257 LEU A C 1
ATOM 2074 O O . LEU A 1 257 ? -8.378 -19.571 15.176 1.00 90.62 257 LEU A O 1
ATOM 2078 N N . ILE A 1 258 ? -6.958 -19.199 16.878 1.00 87.69 258 ILE A N 1
ATOM 2079 C CA . ILE A 1 258 ? -7.804 -19.802 17.914 1.00 87.69 258 ILE A CA 1
ATOM 2080 C C . ILE A 1 258 ? -9.102 -19.007 18.080 1.00 87.69 258 ILE A C 1
ATOM 2082 O O . ILE A 1 258 ? -10.177 -19.597 18.046 1.00 87.69 258 ILE A O 1
ATOM 2086 N N . ALA A 1 259 ? -9.021 -17.677 18.201 1.00 89.25 259 ALA A N 1
ATOM 2087 C CA . ALA A 1 259 ? -10.191 -16.815 18.388 1.00 89.25 259 ALA A CA 1
ATOM 2088 C C . ALA A 1 259 ? -11.172 -16.857 17.207 1.00 89.25 259 ALA A C 1
ATOM 2090 O O . ALA A 1 259 ? -12.356 -16.596 17.389 1.00 89.25 259 ALA A O 1
ATOM 2091 N N . ASN A 1 260 ? -10.684 -17.188 16.011 1.00 91.31 260 ASN A N 1
ATOM 2092 C CA . ASN A 1 260 ? -11.489 -17.327 14.801 1.00 91.31 260 ASN A CA 1
ATOM 2093 C C . ASN A 1 260 ? -11.817 -18.792 14.459 1.00 91.31 260 ASN A C 1
ATOM 2095 O O . ASN A 1 260 ? -12.133 -19.081 13.313 1.00 91.31 260 ASN A O 1
ATOM 2099 N N . ASN A 1 261 ? -11.727 -19.722 15.419 1.00 89.81 261 ASN A N 1
ATOM 2100 C CA . ASN A 1 261 ? -12.108 -21.134 15.255 1.00 89.81 261 ASN A CA 1
ATOM 2101 C C . ASN A 1 261 ? -11.410 -21.891 14.108 1.00 89.81 261 ASN A C 1
ATOM 2103 O O . ASN A 1 261 ? -11.869 -22.958 13.706 1.00 89.81 261 ASN A O 1
ATOM 2107 N N . PHE A 1 262 ? -10.256 -21.413 13.635 1.00 89.00 262 PHE A N 1
ATOM 2108 C CA . PHE A 1 262 ? -9.530 -22.032 12.519 1.00 89.00 262 PHE A CA 1
ATOM 2109 C C . PHE A 1 262 ? -9.189 -23.508 12.790 1.00 89.00 262 PHE A C 1
ATOM 2111 O O . PHE A 1 262 ? -9.255 -24.363 11.908 1.00 89.00 262 PHE A O 1
ATOM 2118 N N . HIS A 1 263 ? -8.847 -23.807 14.043 1.00 82.75 263 HIS A N 1
ATOM 2119 C CA . HIS A 1 263 ? -8.530 -25.149 14.521 1.00 82.75 263 HIS A CA 1
ATOM 2120 C C . HIS A 1 263 ? -9.696 -26.136 14.378 1.00 82.75 263 HIS A C 1
ATOM 2122 O O . HIS A 1 263 ? -9.465 -27.288 14.014 1.00 82.75 263 HIS A O 1
ATOM 2128 N N . PHE A 1 264 ? -10.935 -25.679 14.588 1.00 84.44 264 PHE A N 1
ATOM 2129 C CA . PHE A 1 264 ? -12.135 -26.495 14.400 1.00 84.44 264 PHE A CA 1
ATOM 2130 C C . PHE A 1 264 ? -12.453 -26.708 12.920 1.00 84.44 264 PHE A C 1
ATOM 2132 O O . PHE A 1 264 ? -12.716 -27.835 12.513 1.00 84.44 264 PHE A O 1
ATOM 2139 N N . GLU A 1 265 ? -12.387 -25.657 12.100 1.00 85.38 265 GLU A N 1
ATOM 2140 C CA . GLU A 1 265 ? -12.726 -25.748 10.671 1.00 85.38 265 GLU A CA 1
ATOM 2141 C C . GLU A 1 265 ? -11.757 -26.637 9.880 1.00 85.38 265 GLU A C 1
ATOM 2143 O O . GLU A 1 265 ? -12.149 -27.292 8.914 1.00 85.38 265 GLU A O 1
ATOM 2148 N N . HIS A 1 266 ? -10.489 -26.682 10.297 1.00 85.12 266 HIS A N 1
ATOM 2149 C CA . HIS A 1 266 ? -9.435 -27.422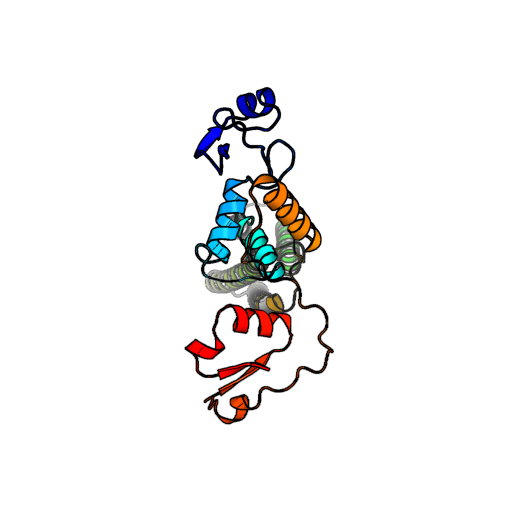 9.603 1.00 85.12 266 HIS A CA 1
ATOM 2150 C C . HIS A 1 266 ? -8.906 -28.642 10.365 1.00 85.12 266 HIS A C 1
ATOM 2152 O O . HIS A 1 266 ? -7.884 -29.200 9.959 1.00 85.12 266 HIS A O 1
ATOM 2158 N N . ASN A 1 267 ? -9.583 -29.046 11.447 1.00 81.50 267 ASN A N 1
ATOM 2159 C CA . ASN A 1 267 ? -9.206 -30.167 12.312 1.00 81.50 267 ASN A CA 1
ATOM 2160 C C . ASN A 1 267 ? -7.705 -30.179 12.665 1.00 81.50 267 ASN A C 1
ATOM 2162 O O . ASN A 1 267 ? -6.976 -31.142 12.402 1.00 81.50 267 ASN A O 1
ATOM 2166 N N . CYS A 1 268 ? -7.215 -29.056 13.189 1.00 80.88 268 CYS A N 1
ATOM 2167 C CA . CYS A 1 268 ? -5.792 -28.857 13.438 1.00 80.88 268 CYS A CA 1
ATOM 2168 C C . CYS A 1 268 ? -5.512 -28.340 14.847 1.00 80.88 268 CYS A C 1
ATOM 2170 O O . CYS A 1 268 ? -6.279 -27.561 15.396 1.00 80.88 268 CYS A O 1
ATOM 2172 N N . ALA A 1 269 ? -4.390 -28.754 15.431 1.00 75.25 269 ALA A N 1
ATOM 2173 C CA . ALA A 1 269 ? -3.904 -28.209 16.693 1.00 75.25 269 ALA A CA 1
ATOM 2174 C C . ALA A 1 269 ? -2.958 -27.032 16.416 1.00 75.25 269 ALA A C 1
ATOM 2176 O O . ALA A 1 269 ? -2.110 -27.121 15.529 1.00 75.25 269 ALA A O 1
ATOM 2177 N N . GLY A 1 270 ? -3.104 -25.930 17.151 1.00 61.31 270 GLY A N 1
ATOM 2178 C CA . GLY A 1 270 ? -2.212 -24.771 17.063 1.00 61.31 270 GLY A CA 1
ATOM 2179 C C . GLY A 1 270 ? -1.208 -24.758 18.212 1.00 61.31 270 GLY A C 1
ATOM 2180 O O . GLY A 1 270 ? -1.618 -24.897 19.366 1.00 61.31 270 GLY A O 1
ATOM 2181 N N . TRP A 1 271 ? 0.074 -24.577 17.896 1.00 53.00 271 TRP A N 1
ATOM 2182 C CA . TRP A 1 271 ? 1.160 -24.376 18.860 1.00 53.00 271 TRP A CA 1
ATOM 2183 C C . TRP A 1 271 ? 1.906 -23.071 18.568 1.00 53.00 271 TRP A C 1
ATOM 2185 O O . TRP A 1 271 ? 2.178 -22.792 17.372 1.00 53.00 271 TRP A O 1
#

Secondary structure (DSSP, 8-state):
-B-TTT--B--HHHHHHTTSB-TTT--B-S--GGGT-SS-HHHHHHHHHHHTTTTTS-B-HHHHHHHHHHHT-------HHHHHHHHHHHHHHHTTS---TTSSHHHHHHHHHHHHHHHHHHH-TTS-HHHHHHHHHHHHHHHHHHHHHHHHHHHH--S--HHHHHHHHHHHHHHHHHHHHHHHHHHHGGGSPPPPSS-HHHHHHHHHHHHHHH---TTBPPP-----S-----GGGGG---SEEE--SSHHHHHHHHHTTHHHHTTEEE-

Foldseek 3Di:
DADPPPRDDDDPVRCVVLVQADNPPRFHWLADVVVPGLDGLVLLVVLLCVVCVNVQAFDALVSSLVSSLVVSDDDDDDPPLVVVLVVLVVVVVPPPDDDDPPCPVVSVVVVVVSLVVLLCQLQPLQDDLVRNLVSLVSLLVSLVVLLVVLVVQLVVPPDPDVVNVVSSVVSNVSSVVSNVSSVVSNVCSVVRDHDRPDDSVVSVVSQVSSCVRPNDSPRYDDDDDDDDDPDDPPPCVVVQDAPEEAEDPDPVVLVSCVRSCVCVVRRYHYD

Sequence (271 aa):
MKCVRCETDNNLKERTEAGGRCKNCNHPFAFDPKAGSKFTDIFFNNSIQTISSENTLFFTPKQLWYFIEKRLEIQNITPFVNVFASSFLLAIAGNIGAAMEFYFLSPIIGFLILISFLIWGSQAKQFKTKKRINFARSIQVIGGLILLSSVVLFFKCSTLTNTAFFLFLLGIGLGIFLIYLGTRQLSIQHKIPQPFQFHQSQIIQWLIRWQEINGKVTNVLRTSRKMSEPIKINSEITAYSFDRLIVCDTAEIAQFLIANNFHFEHNCAGW

pLDDT: mean 81.77, std 12.97, range [47.16, 96.31]

Radius of gyration: 29.55 Å; chains: 1; bounding box: 63×63×81 Å